Protein AF-A0A970JQE7-F1 (afdb_monomer_lite)

pLDDT: mean 86.88, std 9.6, range [55.91, 97.44]

Sequence (194 aa):
MSNISVRQAVEQLKKAEIISNEEVFRRWLREGKVNGAFIESKRQGWQIPEETIISIIATHEENSINKEYDRGYKDGYAAAKQDFKLKMKKFIFQGAYDERFSLHRVEFQEMAKISRHRKRDFFRFADERIFKRGVKNPRSNIQVEYLEGWFAFGSGYLILFGPDYDYDRDLTIQHQAIALLNEYLRQEFIATNK

Radius of gyration: 31.34 Å; chains: 1; bounding box: 62×39×84 Å

Foldseek 3Di:
DDWDALVVLVVLCVVLVNDDDSVVVVVCVVVVVQPPWDQPDPVRGIIHDPVSSVVVSVVVVVVVVVVVVVVCVVVVVVVVVVVVVVVVLVVVLVVDAPDKDKQFLVVLLVPAPDDPVCSVVLSVLLQPQAQQVPHDGGHRIAMWGHDDQWIATRSNPDIDRLVVFDFDPVDDPNVSNSRSSNRVSVVVVVVVVD

Structure (mmCIF, N/CA/C/O backbone):
data_AF-A0A970JQE7-F1
#
_entry.id   AF-A0A970JQE7-F1
#
loop_
_atom_site.group_PDB
_atom_site.id
_atom_site.type_symbol
_atom_site.label_atom_id
_atom_site.label_alt_id
_atom_site.label_comp_id
_atom_site.label_asym_id
_atom_site.label_entity_id
_atom_site.label_seq_id
_atom_site.pdbx_PDB_ins_code
_atom_site.Cartn_x
_atom_site.Cartn_y
_atom_site.Cartn_z
_atom_site.occupancy
_atom_site.B_iso_or_equiv
_atom_site.auth_seq_id
_atom_site.auth_comp_id
_atom_site.auth_asym_id
_atom_site.auth_atom_id
_atom_site.pdbx_PDB_model_num
ATOM 1 N N . MET A 1 1 ? 39.271 -1.733 -46.977 1.00 57.12 1 MET A N 1
ATOM 2 C CA . MET A 1 1 ? 37.891 -1.468 -46.532 1.00 57.12 1 MET A CA 1
ATOM 3 C C . MET A 1 1 ? 36.980 -1.652 -47.732 1.00 57.12 1 MET A C 1
ATOM 5 O O . MET A 1 1 ? 37.203 -0.988 -48.740 1.00 57.12 1 MET A O 1
ATOM 9 N N . SER A 1 2 ? 36.061 -2.616 -47.678 1.00 80.50 2 SER A N 1
ATOM 10 C CA . SER A 1 2 ? 35.055 -2.842 -48.721 1.00 80.50 2 SER A CA 1
ATOM 11 C C . SER A 1 2 ? 33.925 -1.823 -48.571 1.00 80.50 2 SER A C 1
ATOM 13 O O . SER A 1 2 ? 33.390 -1.620 -47.480 1.00 80.50 2 SER A O 1
ATOM 15 N N . ASN A 1 3 ? 33.569 -1.174 -49.678 1.00 86.81 3 ASN A N 1
ATOM 16 C CA . ASN A 1 3 ? 32.374 -0.343 -49.762 1.00 86.81 3 ASN A CA 1
ATOM 17 C C . ASN A 1 3 ? 31.267 -1.145 -50.443 1.00 86.81 3 ASN A C 1
ATOM 19 O O . ASN A 1 3 ? 31.515 -1.861 -51.414 1.00 86.81 3 ASN A O 1
ATOM 23 N N . ILE A 1 4 ? 30.049 -1.004 -49.937 1.00 88.94 4 ILE A N 1
ATOM 24 C CA . ILE A 1 4 ? 28.851 -1.643 -50.470 1.00 88.94 4 ILE A CA 1
ATOM 25 C C . ILE A 1 4 ? 27.863 -0.595 -50.976 1.00 88.94 4 ILE A C 1
ATOM 27 O O . ILE A 1 4 ? 27.829 0.555 -50.530 1.00 88.94 4 ILE A O 1
ATOM 31 N N . SER A 1 5 ? 27.035 -1.013 -51.931 1.00 89.62 5 SER A N 1
ATOM 32 C CA . SER A 1 5 ? 25.964 -0.180 -52.476 1.00 89.62 5 SER A CA 1
ATOM 33 C C . SER A 1 5 ? 24.779 -0.066 -51.511 1.00 89.62 5 SER A C 1
ATOM 35 O O . SER A 1 5 ? 24.547 -0.939 -50.672 1.00 89.62 5 SER A O 1
ATOM 37 N N . VAL A 1 6 ? 23.949 0.967 -51.698 1.00 86.25 6 VAL A N 1
ATOM 38 C CA . VAL A 1 6 ? 22.689 1.160 -50.947 1.00 86.25 6 VAL A CA 1
ATOM 39 C C . VAL A 1 6 ? 21.815 -0.091 -50.962 1.00 86.25 6 VAL A C 1
ATOM 41 O O . VAL A 1 6 ? 21.261 -0.463 -49.935 1.00 86.25 6 VAL A O 1
ATOM 44 N N . ARG A 1 7 ? 21.711 -0.764 -52.112 1.00 86.88 7 ARG A N 1
ATOM 45 C CA . ARG A 1 7 ? 20.889 -1.969 -52.253 1.00 86.88 7 ARG A CA 1
ATOM 46 C C . ARG A 1 7 ? 21.396 -3.105 -51.363 1.00 86.88 7 ARG A C 1
ATOM 48 O O . ARG A 1 7 ? 20.598 -3.723 -50.667 1.00 86.88 7 ARG A O 1
ATOM 55 N N . GLN A 1 8 ? 22.707 -3.340 -51.352 1.00 88.12 8 GLN A N 1
ATO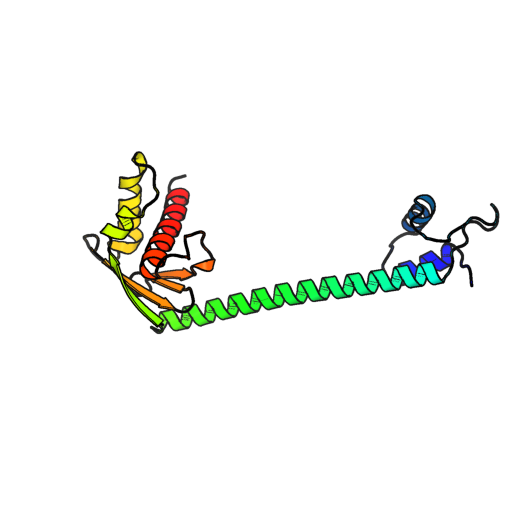M 56 C CA . GLN A 1 8 ? 23.328 -4.370 -50.513 1.00 88.12 8 GLN A CA 1
ATOM 57 C C . GLN A 1 8 ? 23.171 -4.047 -49.021 1.00 88.12 8 GLN A C 1
ATOM 59 O O . GLN A 1 8 ? 22.802 -4.923 -48.244 1.00 88.12 8 GLN A O 1
ATOM 64 N N . ALA A 1 9 ? 23.361 -2.784 -48.630 1.00 87.88 9 ALA A N 1
ATOM 65 C CA . ALA A 1 9 ? 23.139 -2.340 -47.255 1.00 87.88 9 ALA A CA 1
ATOM 66 C C . ALA A 1 9 ? 21.673 -2.526 -46.815 1.00 87.88 9 ALA A C 1
ATOM 68 O O . ALA A 1 9 ? 21.406 -3.026 -45.726 1.00 87.88 9 ALA A O 1
ATOM 69 N N . VAL A 1 10 ? 20.709 -2.193 -47.679 1.00 89.81 10 VAL A N 1
ATOM 70 C CA . VAL A 1 10 ? 19.274 -2.385 -47.406 1.00 89.81 10 VAL A CA 1
ATOM 71 C C . VAL A 1 10 ? 18.921 -3.860 -47.266 1.00 89.81 10 VAL A C 1
ATOM 73 O O . VAL A 1 10 ? 18.134 -4.208 -46.391 1.00 89.81 10 VAL A O 1
ATOM 76 N N . GLU A 1 11 ? 19.486 -4.734 -48.100 1.00 90.12 11 GLU A N 1
ATOM 77 C CA . GLU A 1 11 ? 19.277 -6.179 -47.981 1.00 90.12 11 GLU A CA 1
ATOM 78 C C . GLU A 1 11 ? 19.793 -6.717 -46.638 1.00 90.12 11 GLU A C 1
ATOM 80 O O . GLU A 1 11 ? 19.090 -7.497 -45.996 1.00 90.12 11 GLU A O 1
ATOM 85 N N . GLN A 1 12 ? 20.967 -6.271 -46.177 1.00 89.00 12 GLN A N 1
ATOM 86 C CA . GLN A 1 12 ? 21.506 -6.658 -44.867 1.00 89.00 12 GLN A CA 1
ATOM 87 C C . GLN A 1 12 ? 20.635 -6.138 -43.710 1.00 89.00 12 GLN A C 1
ATOM 89 O O . GLN A 1 12 ? 20.254 -6.908 -42.832 1.00 89.00 12 GLN A O 1
ATOM 94 N N . LEU A 1 13 ? 20.234 -4.863 -43.740 1.00 88.56 13 LEU A N 1
ATOM 95 C CA . LEU A 1 13 ? 19.418 -4.263 -42.678 1.00 88.56 13 LEU A CA 1
ATOM 96 C C . LEU A 1 13 ? 17.978 -4.805 -42.634 1.00 88.56 13 LEU A C 1
ATOM 98 O O . LEU A 1 13 ? 17.389 -4.876 -41.558 1.00 88.56 13 LEU A O 1
ATOM 102 N N . LYS A 1 14 ? 17.404 -5.199 -43.780 1.00 88.38 14 LYS A N 1
ATOM 103 C CA . LYS A 1 14 ? 16.098 -5.880 -43.835 1.00 88.38 14 LYS A CA 1
ATOM 104 C C . LYS A 1 14 ? 16.162 -7.284 -43.247 1.00 88.38 14 LYS A C 1
ATOM 106 O O . LYS A 1 14 ? 15.238 -7.679 -42.549 1.00 88.38 14 LYS A O 1
ATOM 111 N N . LYS A 1 15 ? 17.239 -8.031 -43.524 1.00 88.25 15 LYS A N 1
ATOM 112 C CA . LYS A 1 15 ? 17.454 -9.367 -42.941 1.00 88.25 15 LYS A CA 1
ATOM 113 C C . LYS 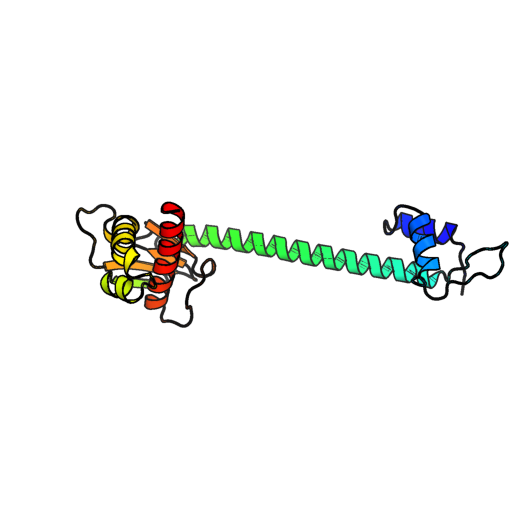A 1 15 ? 17.581 -9.314 -41.419 1.00 88.25 15 LYS A C 1
ATOM 115 O O . LYS A 1 15 ? 17.111 -10.227 -40.760 1.00 88.25 15 LYS A O 1
ATOM 120 N N . ALA A 1 16 ? 18.171 -8.245 -40.889 1.00 82.94 16 ALA A N 1
ATOM 121 C CA . ALA A 1 16 ? 18.261 -7.985 -39.454 1.00 82.94 16 ALA A CA 1
ATOM 122 C C . ALA A 1 16 ? 16.991 -7.331 -38.858 1.00 82.94 16 ALA A C 1
ATOM 124 O O . ALA A 1 16 ? 17.011 -6.892 -37.713 1.00 82.94 16 ALA A O 1
ATOM 125 N N . GLU A 1 17 ? 15.909 -7.203 -39.639 1.00 85.38 17 GLU A N 1
ATOM 126 C CA . GLU A 1 17 ? 14.629 -6.585 -39.244 1.00 85.38 17 GLU A CA 1
ATOM 127 C C . GLU A 1 17 ? 14.728 -5.133 -38.722 1.00 85.38 17 GLU A C 1
ATOM 129 O O . GLU A 1 17 ? 13.800 -4.608 -38.111 1.00 85.38 17 GLU A O 1
ATOM 134 N N . ILE A 1 18 ? 15.826 -4.433 -39.020 1.00 84.62 18 ILE A N 1
ATOM 135 C CA . ILE A 1 18 ? 16.089 -3.057 -38.557 1.00 84.62 18 ILE A CA 1
ATOM 136 C C . ILE A 1 18 ? 15.274 -2.041 -39.358 1.00 84.62 18 ILE A C 1
ATOM 138 O O . ILE A 1 18 ? 14.847 -1.003 -38.849 1.00 84.62 18 ILE A O 1
ATOM 142 N N . ILE A 1 19 ? 15.066 -2.328 -40.643 1.00 86.38 19 ILE A N 1
ATOM 143 C CA . ILE A 1 19 ? 14.276 -1.497 -41.549 1.00 86.38 19 ILE A CA 1
ATOM 144 C C . ILE A 1 19 ? 13.274 -2.350 -42.318 1.00 86.38 19 ILE A C 1
ATOM 146 O O . ILE A 1 19 ? 13.551 -3.478 -42.713 1.00 86.38 19 ILE A O 1
ATOM 150 N N . SER A 1 20 ? 12.123 -1.761 -42.625 1.00 78.88 20 SER A N 1
ATOM 151 C CA . SER A 1 20 ? 11.094 -2.380 -43.464 1.00 78.88 20 SER A CA 1
ATOM 152 C C . SER A 1 20 ? 11.174 -1.934 -44.929 1.00 78.88 20 SER A C 1
ATOM 154 O O . SER A 1 20 ? 10.787 -2.674 -45.835 1.00 78.88 20 SER A O 1
ATOM 156 N N . ASN A 1 21 ? 11.715 -0.739 -45.201 1.00 84.88 21 ASN A N 1
ATOM 157 C CA . ASN A 1 21 ? 11.749 -0.143 -46.537 1.00 84.88 21 ASN A CA 1
ATOM 158 C C . ASN A 1 21 ? 13.067 0.609 -46.816 1.00 84.88 21 ASN A C 1
ATOM 160 O O . ASN A 1 21 ? 13.644 1.232 -45.929 1.00 84.88 21 ASN A O 1
ATOM 164 N N . GLU A 1 22 ? 13.504 0.586 -48.077 1.00 87.50 22 GLU A N 1
ATOM 165 C CA . GLU A 1 22 ? 14.691 1.272 -48.602 1.00 87.50 22 GLU A CA 1
ATOM 166 C C . GLU A 1 22 ? 14.657 2.793 -48.372 1.00 87.50 22 GLU A C 1
ATOM 168 O O . GLU A 1 22 ? 15.684 3.394 -48.058 1.00 87.50 22 GLU A O 1
ATOM 173 N N . GLU A 1 23 ? 13.482 3.422 -48.464 1.00 86.88 23 GLU A N 1
ATOM 174 C CA . GLU A 1 23 ? 13.337 4.874 -48.270 1.00 86.88 23 GLU A CA 1
ATOM 175 C C . GLU A 1 23 ? 13.736 5.338 -46.858 1.00 86.88 23 GLU A C 1
ATOM 177 O O . GLU A 1 23 ? 14.235 6.453 -46.687 1.00 86.88 23 GLU A O 1
ATOM 182 N N . VAL A 1 24 ? 13.603 4.467 -45.849 1.00 86.12 24 VAL A N 1
ATOM 183 C CA . VAL A 1 24 ? 14.065 4.746 -44.479 1.00 86.12 24 VAL A CA 1
ATOM 184 C C . VAL A 1 24 ? 15.584 4.892 -44.459 1.00 86.12 24 VAL A C 1
ATOM 186 O O . VAL A 1 24 ? 16.114 5.863 -43.920 1.00 86.12 24 VAL A O 1
ATOM 189 N N . PHE A 1 25 ? 16.284 3.973 -45.121 1.00 89.06 25 PHE A N 1
ATOM 190 C CA . PHE A 1 25 ? 17.739 3.979 -45.170 1.00 89.06 25 PHE A CA 1
ATOM 191 C C . PHE A 1 25 ? 18.286 5.132 -46.023 1.00 89.06 25 PHE A C 1
ATOM 193 O O . PHE A 1 25 ? 19.218 5.826 -45.617 1.00 89.06 25 PHE A O 1
ATOM 200 N N . ARG A 1 26 ? 17.640 5.447 -47.154 1.00 87.38 26 ARG A N 1
ATOM 201 C CA . ARG A 1 26 ? 17.965 6.645 -47.954 1.00 87.38 26 ARG A CA 1
ATOM 202 C C . ARG A 1 26 ? 17.794 7.941 -47.163 1.00 87.38 26 ARG A C 1
ATOM 204 O O . ARG A 1 26 ? 18.544 8.896 -47.364 1.00 87.38 26 ARG A O 1
ATOM 211 N N . ARG A 1 27 ? 16.817 7.999 -46.253 1.00 88.06 27 ARG A N 1
ATOM 212 C CA . ARG A 1 27 ? 16.649 9.129 -45.333 1.00 88.06 27 ARG A CA 1
ATOM 213 C C . ARG A 1 27 ? 17.817 9.234 -44.354 1.00 88.06 27 ARG A C 1
ATOM 215 O O . ARG A 1 27 ? 18.330 10.331 -44.184 1.00 88.06 27 ARG A O 1
ATOM 222 N N . TRP A 1 28 ? 18.283 8.124 -43.784 1.00 89.69 28 TRP A N 1
ATOM 223 C CA . TRP A 1 28 ? 19.434 8.117 -42.870 1.00 89.69 28 TRP A CA 1
ATOM 224 C C . TRP A 1 28 ? 20.729 8.580 -43.536 1.00 89.69 28 TRP A C 1
ATOM 226 O O . TRP A 1 28 ? 21.484 9.333 -42.923 1.00 89.69 28 TRP A O 1
ATOM 236 N N . LEU A 1 29 ? 20.949 8.193 -44.796 1.00 88.00 29 LEU A N 1
ATOM 237 C CA . LEU A 1 29 ? 22.077 8.682 -45.593 1.00 88.00 29 LEU A CA 1
ATOM 238 C C . LEU A 1 29 ? 22.012 10.207 -45.780 1.00 88.00 29 LEU A C 1
ATOM 240 O O . LEU A 1 29 ? 23.008 10.894 -45.580 1.00 88.00 29 LEU A O 1
ATOM 244 N N . ARG A 1 30 ? 20.828 10.757 -46.091 1.00 86.88 30 ARG A N 1
ATOM 245 C CA . ARG A 1 30 ? 20.624 12.216 -46.216 1.00 86.88 30 ARG A CA 1
ATOM 246 C C . ARG A 1 30 ? 20.760 12.965 -44.889 1.00 86.88 30 ARG A C 1
ATOM 248 O O . ARG A 1 30 ? 21.226 14.095 -44.883 1.00 86.88 30 ARG A O 1
ATOM 255 N N . GLU A 1 31 ? 20.342 12.348 -43.788 1.00 87.00 31 GLU A N 1
ATOM 256 C CA . GLU A 1 31 ? 20.431 12.908 -42.432 1.00 87.00 31 GLU A CA 1
ATOM 257 C C . GLU A 1 31 ? 21.838 12.778 -41.819 1.00 87.00 31 GLU A C 1
ATOM 259 O O . GLU A 1 31 ? 22.047 13.230 -40.697 1.00 87.00 31 GLU A O 1
ATOM 264 N N . GLY A 1 32 ? 22.795 12.150 -42.515 1.00 82.50 32 GLY A N 1
ATOM 265 C CA . GLY A 1 32 ? 24.163 11.968 -42.021 1.00 82.50 32 GLY A CA 1
ATOM 266 C C . GLY A 1 32 ? 24.288 10.973 -40.862 1.00 82.50 32 GLY A C 1
ATOM 267 O O . GLY A 1 32 ? 25.266 11.012 -40.128 1.00 82.50 32 GLY A O 1
ATOM 268 N N . LYS A 1 33 ? 23.309 10.076 -40.680 1.00 83.00 33 LYS A N 1
ATOM 269 C CA . LYS A 1 33 ? 23.303 9.071 -39.598 1.00 83.00 33 LYS A CA 1
ATOM 270 C C . LYS A 1 33 ? 24.176 7.846 -39.883 1.00 83.00 33 LYS A C 1
ATOM 272 O O . LYS A 1 33 ? 24.389 7.031 -38.993 1.00 83.00 33 LYS A O 1
ATOM 277 N N . VAL A 1 34 ? 24.637 7.691 -41.124 1.00 86.44 34 VAL A N 1
ATOM 278 C CA . VAL A 1 34 ? 25.480 6.573 -41.566 1.00 86.44 34 VAL A CA 1
ATOM 279 C C . VAL A 1 34 ? 26.902 7.092 -41.743 1.00 86.44 34 VAL A C 1
ATOM 281 O O . VAL A 1 34 ? 27.220 7.745 -42.737 1.00 86.44 34 VAL A O 1
ATOM 284 N N . ASN A 1 35 ? 27.751 6.821 -40.757 1.00 82.56 35 ASN A N 1
ATOM 285 C CA . ASN A 1 35 ? 29.120 7.326 -40.735 1.00 82.56 35 ASN A CA 1
ATOM 286 C C . ASN A 1 35 ? 29.952 6.756 -41.892 1.00 82.56 35 ASN A C 1
ATOM 288 O O . ASN A 1 35 ? 29.910 5.558 -42.182 1.00 82.56 35 ASN A O 1
ATOM 292 N N . GLY A 1 36 ? 30.720 7.629 -42.546 1.00 81.31 36 GLY A N 1
ATOM 293 C CA . GLY A 1 36 ? 31.610 7.258 -43.647 1.00 81.31 36 GLY A CA 1
ATOM 294 C C . GLY A 1 36 ? 30.915 6.996 -44.985 1.00 81.31 36 GLY A C 1
ATOM 295 O O . GLY A 1 36 ? 31.599 6.661 -45.945 1.00 81.31 36 GLY A O 1
ATOM 296 N N . ALA A 1 37 ? 29.590 7.164 -45.085 1.00 86.81 37 ALA A N 1
ATOM 297 C CA . ALA A 1 37 ? 28.896 7.088 -46.366 1.00 86.81 37 ALA A CA 1
ATOM 298 C C . ALA A 1 37 ? 29.187 8.329 -47.227 1.00 86.81 37 ALA A C 1
ATOM 300 O O . ALA A 1 37 ? 29.089 9.463 -46.755 1.00 86.81 37 ALA A O 1
ATOM 301 N N . PHE A 1 38 ? 29.505 8.125 -48.504 1.00 85.31 38 PHE A N 1
ATOM 302 C CA . PHE A 1 38 ? 29.805 9.206 -49.447 1.00 85.31 38 PHE A CA 1
ATOM 303 C C . PHE A 1 38 ? 29.248 8.908 -50.840 1.00 85.31 38 PHE A C 1
ATOM 305 O O . PHE A 1 38 ? 28.896 7.776 -51.153 1.00 85.31 38 PHE A O 1
ATOM 312 N N . ILE A 1 39 ? 29.158 9.927 -51.696 1.00 85.88 39 ILE A N 1
ATOM 313 C CA . ILE A 1 39 ? 28.782 9.758 -53.105 1.00 85.88 39 ILE A CA 1
ATOM 314 C C . ILE A 1 39 ? 30.049 9.890 -53.946 1.00 85.88 39 ILE A C 1
ATOM 316 O O . ILE A 1 39 ? 30.601 10.981 -54.056 1.00 85.88 39 ILE A O 1
ATOM 320 N N . GLU A 1 40 ? 30.497 8.788 -54.546 1.00 75.69 40 GLU A N 1
ATOM 321 C CA . GLU A 1 40 ? 31.680 8.781 -55.421 1.00 75.69 40 GLU A CA 1
ATOM 322 C C . GLU A 1 40 ? 31.382 9.460 -56.767 1.00 75.69 40 GLU A C 1
ATOM 324 O O . GLU A 1 40 ? 32.152 10.278 -57.266 1.00 75.69 40 GLU A O 1
ATOM 329 N N . SER A 1 41 ? 30.216 9.169 -57.348 1.00 78.44 41 SER A N 1
ATOM 330 C CA . SER A 1 41 ? 29.738 9.803 -58.574 1.00 78.44 41 SER A CA 1
ATOM 331 C C . SER A 1 41 ? 28.215 9.718 -58.682 1.00 78.44 41 SER A C 1
ATOM 333 O O . SER A 1 41 ? 27.586 8.815 -58.129 1.00 78.44 41 SER A O 1
ATOM 335 N N . LYS A 1 42 ? 27.594 10.613 -59.466 1.00 72.25 42 LYS A N 1
ATOM 336 C CA . LYS A 1 42 ? 26.141 10.557 -59.741 1.00 72.25 42 LYS A CA 1
ATOM 337 C C . LYS A 1 42 ? 25.698 9.224 -60.364 1.00 72.25 42 LYS A C 1
ATOM 339 O O . LYS A 1 42 ? 24.537 8.857 -60.229 1.00 72.25 42 LYS A O 1
ATOM 344 N N . ARG A 1 43 ? 26.610 8.516 -61.046 1.00 74.88 43 ARG A N 1
ATOM 345 C CA . ARG A 1 43 ? 26.351 7.221 -61.692 1.00 74.88 43 ARG A CA 1
ATOM 346 C C . ARG A 1 43 ? 26.428 6.049 -60.713 1.00 74.88 43 ARG A C 1
ATOM 348 O O . ARG A 1 43 ? 25.653 5.111 -60.853 1.00 74.88 43 ARG A O 1
ATOM 355 N N . GLN A 1 44 ? 27.354 6.087 -59.756 1.00 71.75 44 GLN A N 1
ATOM 356 C CA . GLN A 1 44 ? 27.539 5.014 -58.771 1.00 71.75 44 GLN A CA 1
ATOM 357 C C . GLN A 1 44 ? 26.677 5.195 -57.515 1.00 71.75 44 GLN A C 1
ATOM 359 O O . GLN A 1 44 ? 26.416 4.221 -56.815 1.00 71.75 44 GLN A O 1
ATOM 364 N N . GLY A 1 45 ? 26.201 6.413 -57.243 1.00 83.75 45 GLY A N 1
ATOM 365 C CA . GLY A 1 45 ? 25.372 6.705 -56.076 1.00 83.75 45 GLY A CA 1
ATOM 366 C C . GLY A 1 45 ? 26.159 6.656 -54.763 1.00 83.75 45 GLY A C 1
ATOM 367 O O . GLY A 1 45 ? 27.366 6.896 -54.740 1.00 83.75 45 GLY A O 1
ATOM 368 N N . TRP A 1 46 ? 25.457 6.387 -53.661 1.00 85.12 46 TRP A N 1
ATOM 369 C CA . TRP A 1 46 ? 26.061 6.287 -52.332 1.00 85.12 46 TRP A CA 1
ATOM 370 C C . TRP A 1 46 ? 26.888 5.007 -52.182 1.00 85.12 46 TRP A C 1
ATOM 372 O O . TRP A 1 46 ? 26.405 3.909 -52.465 1.00 85.12 46 TRP A O 1
ATOM 382 N N . GLN A 1 47 ? 28.102 5.179 -51.674 1.00 88.50 47 GLN A N 1
ATOM 383 C CA . GLN A 1 47 ? 29.025 4.147 -51.227 1.00 88.50 47 GLN A CA 1
ATOM 384 C C . GLN A 1 47 ? 29.060 4.157 -49.703 1.00 88.50 47 GLN A C 1
ATOM 386 O O . GLN A 1 47 ? 29.181 5.218 -49.086 1.00 88.50 47 GLN A O 1
ATOM 391 N N . ILE A 1 48 ? 28.903 2.982 -49.099 1.00 90.38 48 ILE A N 1
ATOM 392 C CA . ILE A 1 48 ? 28.787 2.827 -47.649 1.00 90.38 48 ILE A CA 1
ATOM 393 C C . ILE A 1 48 ? 29.854 1.837 -47.187 1.00 90.38 48 ILE A C 1
ATOM 395 O O . ILE A 1 48 ? 29.900 0.732 -47.729 1.00 90.38 48 ILE A O 1
ATOM 399 N N . PRO A 1 49 ? 30.686 2.181 -46.194 1.00 90.19 49 PRO A N 1
ATOM 400 C CA . PRO A 1 49 ? 31.596 1.220 -45.590 1.00 90.19 49 PRO A CA 1
ATOM 401 C C . PRO A 1 49 ? 30.812 0.053 -44.986 1.00 90.19 49 PRO A C 1
ATOM 403 O O . PRO A 1 49 ? 29.872 0.256 -44.215 1.00 90.19 49 PRO A O 1
ATOM 406 N N . GLU A 1 50 ? 31.193 -1.173 -45.331 1.00 87.25 50 GLU A N 1
ATOM 407 C CA . GLU A 1 50 ? 30.498 -2.382 -44.872 1.00 87.25 50 GLU A CA 1
ATOM 408 C C . GLU A 1 50 ? 30.502 -2.510 -43.339 1.00 87.25 50 GLU A C 1
ATOM 410 O O . GLU A 1 50 ? 29.490 -2.853 -42.729 1.00 87.25 50 GLU A O 1
ATOM 415 N N . GLU A 1 51 ? 31.605 -2.111 -42.704 1.00 85.88 51 GLU A N 1
ATOM 416 C CA . GLU A 1 51 ? 31.771 -2.063 -41.245 1.00 85.88 51 GLU A CA 1
ATOM 417 C C . GLU A 1 51 ? 30.707 -1.187 -40.556 1.00 85.88 51 GLU A C 1
ATOM 419 O O . GLU A 1 51 ? 30.219 -1.517 -39.471 1.00 85.88 51 GLU A O 1
ATOM 424 N N . THR A 1 52 ? 30.274 -0.098 -41.202 1.00 86.12 52 THR A N 1
ATOM 425 C CA . THR A 1 52 ? 29.208 0.765 -40.677 1.00 86.12 52 THR A CA 1
ATOM 426 C C . THR A 1 52 ? 27.872 0.023 -40.613 1.00 86.12 52 THR A C 1
ATOM 428 O O . THR A 1 52 ? 27.120 0.189 -39.660 1.00 86.12 52 THR A O 1
ATOM 431 N N . ILE A 1 53 ? 27.557 -0.829 -41.591 1.00 88.69 53 ILE A N 1
ATOM 432 C CA . ILE A 1 53 ? 26.316 -1.616 -41.557 1.00 88.69 53 ILE A CA 1
ATOM 433 C C . ILE A 1 53 ? 26.394 -2.719 -40.504 1.00 88.69 53 ILE A C 1
ATOM 435 O O . ILE A 1 53 ? 25.451 -2.884 -39.732 1.00 88.69 53 ILE A O 1
ATOM 439 N N . ILE A 1 54 ? 27.534 -3.406 -40.412 1.00 86.12 54 ILE A N 1
ATOM 440 C CA . ILE A 1 54 ? 27.772 -4.446 -39.401 1.00 86.12 54 ILE A CA 1
ATOM 441 C C . ILE A 1 54 ? 27.619 -3.871 -37.986 1.00 86.12 54 ILE A C 1
ATOM 443 O O . ILE A 1 54 ? 26.923 -4.451 -37.157 1.00 86.12 54 ILE A O 1
ATOM 447 N N . SER A 1 55 ? 28.210 -2.706 -37.716 1.00 84.69 55 SER A N 1
ATOM 448 C CA . SER A 1 55 ? 28.097 -2.037 -36.410 1.00 84.69 55 SER A CA 1
ATOM 449 C C . SER A 1 55 ? 26.670 -1.591 -36.078 1.00 84.69 55 SER A C 1
ATOM 451 O O . SER A 1 55 ? 26.243 -1.745 -34.934 1.00 84.69 55 SER A O 1
ATOM 453 N N . ILE A 1 56 ? 25.903 -1.092 -37.056 1.00 85.75 56 ILE A N 1
ATOM 454 C CA . ILE A 1 56 ? 24.477 -0.774 -36.870 1.00 85.75 56 ILE A CA 1
ATOM 455 C C . ILE A 1 56 ? 23.693 -2.034 -36.484 1.00 85.75 56 ILE A C 1
ATOM 457 O O . ILE A 1 56 ? 22.864 -1.974 -35.575 1.00 85.75 56 ILE A O 1
ATOM 461 N N . ILE A 1 57 ? 23.970 -3.163 -37.145 1.00 86.56 57 ILE A N 1
ATOM 462 C CA . ILE A 1 57 ? 23.318 -4.446 -36.858 1.00 86.56 57 ILE A CA 1
ATOM 463 C C . ILE A 1 57 ? 23.662 -4.930 -35.451 1.00 86.56 57 ILE A C 1
ATOM 465 O O . ILE A 1 57 ? 22.753 -5.140 -34.651 1.00 86.56 57 ILE A O 1
ATOM 469 N N . ALA A 1 58 ? 24.950 -4.996 -35.111 1.00 82.81 58 ALA A N 1
ATOM 470 C CA . ALA A 1 58 ? 25.405 -5.416 -33.787 1.00 82.81 58 ALA A CA 1
ATOM 471 C C . ALA A 1 58 ? 24.807 -4.543 -32.667 1.00 82.81 58 ALA A C 1
ATOM 473 O O . ALA A 1 58 ? 24.295 -5.051 -31.672 1.00 82.81 58 ALA A O 1
ATOM 474 N N . THR A 1 59 ? 24.770 -3.221 -32.866 1.00 81.69 59 THR A N 1
ATOM 475 C CA . THR A 1 59 ? 24.179 -2.285 -31.895 1.00 81.69 59 THR A CA 1
ATOM 476 C C . THR A 1 59 ? 22.672 -2.505 -31.736 1.00 81.69 59 THR A C 1
ATOM 478 O O . THR A 1 59 ? 22.123 -2.349 -30.643 1.00 81.69 59 THR A O 1
ATOM 481 N N . HIS A 1 60 ? 21.961 -2.829 -32.818 1.00 80.75 60 HIS A N 1
ATOM 482 C CA . HIS A 1 60 ? 20.531 -3.122 -32.755 1.00 80.75 60 HIS A CA 1
ATOM 483 C C . HIS A 1 60 ? 20.255 -4.429 -32.000 1.00 80.75 60 HIS A C 1
ATOM 485 O O . HIS A 1 60 ? 19.367 -4.460 -31.147 1.00 80.75 60 HIS A O 1
ATOM 491 N N . GLU A 1 61 ? 21.043 -5.472 -32.267 1.00 76.25 61 GLU A N 1
ATOM 492 C CA . GLU A 1 61 ? 20.959 -6.764 -31.583 1.00 76.25 61 GLU A CA 1
ATOM 493 C C . GLU A 1 61 ? 21.208 -6.612 -30.076 1.00 76.25 61 GLU A C 1
ATOM 495 O O . GLU A 1 61 ? 20.340 -6.983 -29.285 1.00 76.25 61 GLU A O 1
ATOM 500 N N . GLU A 1 62 ? 22.294 -5.953 -29.660 1.00 68.88 62 GLU A N 1
ATOM 501 C CA . GLU A 1 62 ? 22.584 -5.682 -28.241 1.00 68.88 62 GLU A CA 1
ATOM 502 C C . GLU A 1 62 ? 21.449 -4.912 -27.547 1.00 68.88 62 GLU A C 1
ATOM 504 O O . GLU A 1 62 ? 21.018 -5.258 -26.445 1.00 68.88 62 GLU A O 1
ATOM 509 N N . ASN A 1 63 ? 20.906 -3.885 -28.206 1.00 69.00 63 ASN A N 1
ATOM 510 C CA . ASN A 1 63 ? 19.793 -3.108 -27.660 1.00 69.00 63 ASN A CA 1
ATOM 511 C C . ASN A 1 63 ? 18.492 -3.915 -27.561 1.00 69.00 63 ASN A C 1
ATOM 513 O O . ASN A 1 63 ? 17.680 -3.651 -26.672 1.00 69.00 63 ASN A O 1
ATOM 517 N N . SER A 1 64 ? 18.259 -4.860 -28.471 1.00 65.31 64 SER A N 1
ATOM 518 C CA . SER A 1 64 ? 17.083 -5.733 -28.433 1.00 65.31 64 SER A CA 1
ATOM 519 C C . SER A 1 64 ? 17.177 -6.754 -27.295 1.00 65.31 64 SER A C 1
ATOM 521 O O . SER A 1 64 ? 16.236 -6.868 -26.509 1.00 65.31 64 SER A O 1
ATOM 523 N N . ILE A 1 65 ? 18.350 -7.372 -27.121 1.00 64.38 65 ILE A N 1
ATOM 524 C CA . ILE A 1 65 ? 18.650 -8.328 -26.048 1.00 64.38 65 ILE A CA 1
ATOM 525 C C . ILE A 1 65 ? 18.504 -7.656 -24.679 1.00 64.38 65 ILE A C 1
ATOM 527 O O . ILE A 1 65 ? 17.829 -8.185 -23.797 1.00 64.38 65 ILE A O 1
ATOM 531 N N . ASN A 1 66 ? 19.058 -6.450 -24.513 1.00 60.75 66 ASN A N 1
ATOM 532 C CA . ASN A 1 66 ? 18.944 -5.703 -23.258 1.00 60.75 66 ASN A CA 1
ATOM 533 C C . ASN A 1 66 ? 17.486 -5.349 -22.924 1.00 60.75 66 ASN A C 1
ATOM 535 O O . ASN A 1 66 ? 17.064 -5.469 -21.776 1.00 60.75 66 ASN A O 1
ATOM 539 N N . LYS A 1 67 ? 16.677 -4.971 -23.924 1.00 62.84 67 LYS A N 1
ATOM 540 C CA . LYS A 1 67 ? 15.249 -4.672 -23.717 1.00 62.84 67 LYS A CA 1
ATOM 541 C C . LYS A 1 67 ? 14.431 -5.907 -23.349 1.00 62.84 67 LYS A C 1
ATOM 543 O O . LYS A 1 67 ? 13.517 -5.799 -22.532 1.00 62.84 67 LYS A O 1
ATOM 548 N N . GLU A 1 68 ? 14.712 -7.052 -23.963 1.00 56.72 68 GLU A N 1
ATOM 549 C CA . GLU A 1 68 ? 14.021 -8.308 -23.661 1.00 56.72 68 GLU A CA 1
ATOM 550 C C . GLU A 1 68 ? 14.398 -8.830 -22.272 1.00 56.72 68 GLU A C 1
ATOM 552 O O . GLU A 1 68 ? 13.512 -9.196 -21.499 1.00 56.72 68 GLU A O 1
ATOM 557 N N . TYR A 1 69 ? 15.680 -8.754 -21.908 1.00 58.62 69 TYR A N 1
ATOM 558 C CA . TYR A 1 69 ? 16.160 -9.055 -20.562 1.00 58.62 69 TYR A CA 1
ATOM 559 C C . TYR A 1 69 ? 15.493 -8.165 -19.505 1.00 58.62 69 TYR A C 1
ATOM 561 O O . TYR A 1 69 ? 14.934 -8.671 -18.532 1.00 58.62 69 TYR A O 1
ATOM 569 N N . ASP A 1 70 ? 15.463 -6.846 -19.723 1.00 59.28 70 ASP A N 1
ATOM 570 C CA . ASP A 1 70 ? 14.811 -5.898 -18.815 1.00 59.28 70 ASP A CA 1
ATOM 571 C C . ASP A 1 70 ? 13.316 -6.184 -18.653 1.00 59.28 70 ASP A C 1
ATOM 573 O O . ASP A 1 70 ? 12.753 -6.012 -17.567 1.00 59.28 70 ASP A O 1
ATOM 577 N N . ARG A 1 71 ? 12.654 -6.610 -19.733 1.00 61.41 71 ARG A N 1
ATOM 578 C CA . ARG A 1 71 ? 11.238 -6.979 -19.711 1.00 61.41 71 ARG A CA 1
ATOM 579 C C . ARG A 1 71 ? 11.017 -8.279 -18.946 1.00 61.41 71 ARG A C 1
ATOM 581 O O . ARG A 1 71 ? 10.212 -8.291 -18.021 1.00 61.41 71 ARG A O 1
ATOM 588 N N . GLY A 1 72 ? 11.774 -9.327 -19.264 1.00 55.91 72 GLY A N 1
ATOM 589 C CA . GLY A 1 72 ? 11.700 -10.617 -18.580 1.00 55.91 72 GLY A CA 1
ATOM 590 C C . GLY A 1 72 ? 12.015 -10.509 -17.087 1.00 55.91 72 GLY A C 1
ATOM 591 O O . GLY A 1 72 ? 11.326 -11.110 -16.265 1.00 55.91 72 GLY A O 1
ATOM 592 N N . TYR A 1 73 ? 12.987 -9.673 -16.715 1.00 65.31 73 TYR A N 1
ATOM 593 C CA . TYR A 1 73 ? 13.299 -9.377 -15.319 1.00 65.31 73 TYR A CA 1
ATOM 594 C C . TYR A 1 73 ? 12.134 -8.681 -14.604 1.00 65.31 73 TYR A C 1
ATOM 596 O O . TYR A 1 73 ? 11.737 -9.100 -13.516 1.00 65.31 73 TYR A O 1
ATOM 604 N N . LYS A 1 74 ? 11.547 -7.640 -15.213 1.00 67.06 74 LYS A N 1
ATOM 605 C CA . LYS A 1 74 ? 10.396 -6.918 -14.641 1.00 67.06 74 LYS A CA 1
ATOM 606 C C . LYS A 1 74 ? 9.174 -7.819 -14.484 1.00 67.06 74 LYS A C 1
ATOM 608 O O . LYS A 1 74 ? 8.540 -7.791 -13.429 1.00 67.06 74 LYS A O 1
ATOM 613 N N . ASP A 1 75 ? 8.873 -8.623 -15.498 1.00 70.56 75 ASP A N 1
ATOM 614 C CA . ASP A 1 75 ? 7.721 -9.523 -15.501 1.00 70.56 75 ASP A CA 1
ATOM 615 C C . ASP A 1 75 ? 7.908 -10.653 -14.477 1.00 70.56 75 ASP A C 1
ATOM 617 O O . ASP A 1 75 ? 7.018 -10.907 -13.661 1.00 70.56 75 ASP A O 1
ATOM 621 N N . GLY A 1 76 ? 9.097 -11.265 -14.431 1.00 65.81 76 GLY A N 1
ATOM 622 C CA . GLY A 1 76 ? 9.446 -12.280 -13.436 1.00 65.81 76 GLY A CA 1
ATOM 623 C C . GLY A 1 76 ? 9.412 -11.744 -12.003 1.00 65.81 76 GLY A C 1
ATOM 624 O O . GLY A 1 76 ? 8.858 -12.385 -11.109 1.00 65.81 76 GLY A O 1
ATOM 625 N N . TYR A 1 77 ? 9.926 -10.532 -11.778 1.00 69.44 77 TYR A N 1
ATOM 626 C CA . TYR A 1 77 ? 9.867 -9.863 -10.478 1.00 69.44 77 TYR A CA 1
ATOM 627 C C . TYR A 1 77 ? 8.424 -9.556 -10.051 1.00 69.44 77 TYR A C 1
ATOM 629 O O . TYR A 1 77 ? 8.054 -9.777 -8.894 1.00 69.44 77 TYR A O 1
ATOM 637 N N . ALA A 1 78 ? 7.582 -9.084 -10.975 1.00 73.81 78 ALA A N 1
ATOM 638 C CA . ALA A 1 78 ? 6.175 -8.813 -10.700 1.00 73.81 78 ALA A CA 1
ATOM 639 C C . ALA A 1 78 ? 5.404 -10.094 -10.339 1.00 73.81 78 ALA A C 1
ATOM 641 O O . ALA A 1 78 ? 4.656 -10.094 -9.356 1.00 73.81 78 ALA A O 1
ATOM 642 N N . ALA A 1 79 ? 5.626 -11.185 -11.078 1.00 75.62 79 ALA A N 1
ATOM 643 C CA . ALA A 1 79 ? 5.027 -12.488 -10.796 1.00 75.62 79 ALA A CA 1
ATOM 644 C C . ALA A 1 79 ? 5.467 -13.030 -9.425 1.00 75.62 79 ALA A C 1
ATOM 646 O O . ALA A 1 79 ? 4.623 -13.369 -8.595 1.00 75.62 79 ALA A O 1
ATOM 647 N N . ALA A 1 80 ? 6.770 -13.004 -9.127 1.00 74.31 80 ALA A N 1
ATOM 648 C CA . ALA A 1 80 ? 7.301 -13.427 -7.831 1.00 74.31 80 ALA A CA 1
ATOM 649 C C . ALA A 1 80 ? 6.722 -12.605 -6.666 1.00 74.31 80 ALA A C 1
ATOM 651 O O . ALA A 1 80 ? 6.379 -13.153 -5.616 1.00 74.31 80 ALA A O 1
ATOM 652 N N . LYS A 1 81 ? 6.548 -11.290 -6.855 1.00 78.50 81 LYS A N 1
ATOM 653 C CA . LYS A 1 81 ? 5.916 -10.413 -5.862 1.00 78.50 81 LYS A CA 1
ATOM 654 C C . LYS A 1 81 ? 4.450 -10.787 -5.628 1.00 78.50 81 LYS A C 1
ATOM 656 O O . LYS A 1 81 ? 4.002 -10.768 -4.483 1.00 78.50 81 LYS A O 1
ATOM 661 N N . GLN A 1 82 ? 3.695 -11.129 -6.674 1.00 81.94 82 GLN A N 1
ATOM 662 C CA . GLN A 1 82 ? 2.307 -11.582 -6.527 1.00 81.94 82 GLN A CA 1
ATOM 663 C C . GLN A 1 82 ? 2.210 -12.924 -5.797 1.00 81.94 82 GLN A C 1
ATOM 665 O O . GLN A 1 82 ? 1.428 -13.038 -4.851 1.00 81.94 82 GLN A O 1
ATOM 670 N N . ASP A 1 83 ? 3.037 -13.899 -6.168 1.00 81.25 83 ASP A N 1
ATOM 671 C CA . ASP A 1 83 ? 3.082 -15.208 -5.509 1.00 81.25 83 ASP A CA 1
ATOM 672 C C . ASP A 1 83 ? 3.448 -15.083 -4.030 1.00 81.25 83 ASP A C 1
ATOM 6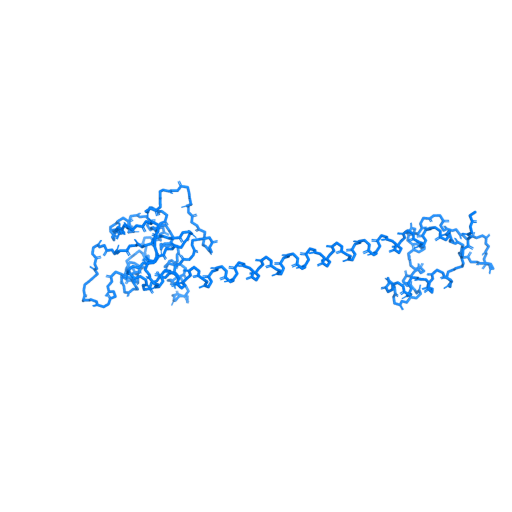74 O O . ASP A 1 83 ? 2.789 -15.671 -3.165 1.00 81.25 83 ASP A O 1
ATOM 678 N N . PHE A 1 84 ? 4.440 -14.244 -3.718 1.00 79.69 84 PHE A N 1
ATOM 679 C CA . PHE A 1 84 ? 4.789 -13.904 -2.344 1.00 79.69 84 PHE A CA 1
ATOM 680 C C . PHE A 1 84 ? 3.589 -13.317 -1.594 1.00 79.69 84 PHE A C 1
ATOM 682 O O . PHE A 1 84 ? 3.251 -13.797 -0.511 1.00 79.69 84 PHE A O 1
ATOM 689 N N . LYS A 1 85 ? 2.887 -12.337 -2.182 1.00 84.81 85 LYS A N 1
ATOM 690 C CA . LYS A 1 85 ? 1.703 -11.728 -1.558 1.00 84.81 85 LYS A CA 1
ATOM 691 C C . LYS A 1 85 ? 0.600 -12.754 -1.280 1.00 84.81 85 LYS A C 1
ATOM 693 O O . LYS A 1 85 ? 0.023 -12.752 -0.193 1.00 84.81 85 LYS A O 1
ATOM 698 N N . LEU A 1 86 ? 0.311 -13.644 -2.230 1.00 85.69 86 LEU A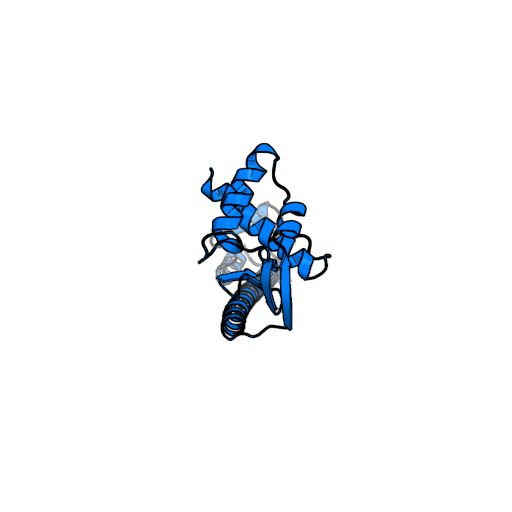 N 1
ATOM 699 C CA . LEU A 1 86 ? -0.699 -14.695 -2.066 1.00 85.69 86 LEU A CA 1
ATOM 700 C C . LEU A 1 86 ? -0.311 -15.693 -0.971 1.00 85.69 86 LEU A C 1
ATOM 702 O O . LEU A 1 86 ? -1.157 -16.079 -0.161 1.00 85.69 86 LEU A O 1
ATOM 706 N N . LYS A 1 87 ? 0.963 -16.093 -0.925 1.00 85.88 87 LYS A N 1
ATOM 707 C CA . LYS A 1 87 ? 1.488 -17.002 0.097 1.00 85.88 87 LYS A CA 1
ATOM 708 C C . LYS A 1 87 ? 1.441 -16.371 1.489 1.00 85.88 87 LYS A C 1
ATOM 710 O O . LYS A 1 87 ? 0.940 -17.004 2.413 1.00 85.88 87 LYS A O 1
ATOM 715 N N . MET A 1 88 ? 1.885 -15.122 1.629 1.00 84.69 88 MET A N 1
ATOM 716 C CA . MET A 1 88 ? 1.841 -14.399 2.905 1.00 84.69 88 MET A CA 1
ATOM 717 C C . MET A 1 88 ? 0.414 -14.231 3.408 1.00 84.69 88 MET A C 1
ATOM 719 O O . MET A 1 88 ? 0.120 -14.554 4.556 1.00 84.69 88 MET A O 1
ATOM 723 N N . LYS A 1 89 ? -0.510 -13.843 2.526 1.00 84.06 89 LYS A N 1
ATOM 724 C CA . LYS A 1 89 ? -1.923 -13.721 2.885 1.00 84.06 89 LYS A CA 1
ATOM 725 C C . LYS A 1 89 ? -2.500 -15.038 3.425 1.00 84.06 89 LYS A C 1
ATOM 727 O O . LYS A 1 89 ? -3.266 -15.007 4.383 1.00 84.06 89 LYS A O 1
ATOM 732 N N . LYS A 1 90 ? -2.114 -16.194 2.862 1.00 87.38 90 LYS A N 1
ATOM 733 C CA . LYS A 1 90 ? -2.504 -17.516 3.395 1.00 87.38 90 LYS A CA 1
ATOM 734 C C . LYS A 1 90 ? -1.961 -17.758 4.804 1.00 87.38 90 LYS A C 1
ATOM 736 O O . LYS A 1 90 ? -2.722 -18.219 5.647 1.00 87.38 90 LYS A O 1
ATOM 741 N N . PHE A 1 91 ? -0.696 -17.435 5.071 1.00 87.62 91 PHE A N 1
ATOM 742 C CA . PHE A 1 91 ? -0.117 -17.608 6.408 1.00 87.62 91 PHE A CA 1
ATOM 743 C C . PHE A 1 91 ? -0.793 -16.728 7.460 1.00 87.62 91 PHE A C 1
ATOM 745 O O . PHE A 1 91 ? -1.100 -17.212 8.545 1.00 87.62 91 PHE A O 1
ATOM 752 N N . ILE A 1 92 ? -1.117 -15.480 7.119 1.00 88.12 92 ILE A N 1
ATOM 753 C CA . ILE A 1 92 ? -1.866 -14.580 8.010 1.00 88.12 92 ILE A CA 1
ATOM 754 C C . ILE A 1 92 ? -3.232 -15.180 8.356 1.00 88.12 92 ILE A C 1
ATOM 756 O O . ILE A 1 92 ? -3.610 -15.226 9.522 1.00 88.12 92 ILE A O 1
ATOM 760 N N . PHE A 1 93 ? -3.960 -15.714 7.367 1.00 84.00 93 PHE A N 1
ATOM 761 C CA . PHE A 1 93 ? -5.231 -16.405 7.624 1.00 84.00 93 PHE A CA 1
ATOM 762 C C . PHE A 1 93 ? -5.080 -17.666 8.486 1.00 84.00 93 PHE A C 1
ATOM 764 O O . PHE A 1 93 ? -6.017 -18.036 9.187 1.00 84.00 93 PHE A O 1
ATOM 771 N N . GLN A 1 94 ? -3.917 -18.318 8.447 1.00 86.88 94 GLN A N 1
ATOM 772 C CA . GLN A 1 94 ? -3.577 -19.448 9.316 1.00 86.88 94 GLN A CA 1
ATOM 773 C C . GLN A 1 94 ? -3.097 -19.012 10.711 1.00 86.88 94 GLN A C 1
ATOM 775 O O . GLN A 1 94 ? -2.809 -19.867 11.545 1.00 86.88 94 GLN A O 1
ATOM 780 N N . GLY A 1 95 ? -3.038 -17.705 10.982 1.00 84.62 95 GLY A N 1
ATOM 781 C CA . GLY A 1 95 ? -2.663 -17.149 12.279 1.00 84.62 95 GLY A CA 1
ATOM 782 C C . GLY A 1 95 ? -1.166 -16.909 12.461 1.00 84.62 95 GLY A C 1
ATOM 783 O O . GLY A 1 95 ? -0.729 -16.770 13.598 1.00 84.62 95 GLY A O 1
ATOM 784 N N . ALA A 1 96 ? -0.376 -16.864 11.384 1.00 89.75 96 ALA A N 1
ATOM 785 C CA . ALA A 1 96 ? 1.029 -16.473 11.468 1.00 89.75 96 ALA A CA 1
ATOM 786 C C . ALA A 1 96 ? 1.163 -14.959 11.696 1.00 89.75 96 ALA A C 1
ATOM 788 O O . ALA A 1 96 ? 0.527 -14.165 10.999 1.00 89.75 96 ALA A O 1
ATOM 789 N N . TYR A 1 97 ? 2.010 -14.578 12.648 1.00 92.62 97 TYR A N 1
ATOM 790 C CA . TYR A 1 97 ? 2.359 -13.193 12.946 1.00 92.62 97 TYR A CA 1
ATOM 791 C C . TYR A 1 97 ? 3.743 -13.121 13.595 1.00 92.62 97 TYR A C 1
ATOM 793 O O . TYR A 1 97 ? 4.120 -14.024 14.343 1.00 92.62 97 TYR A O 1
ATOM 801 N N . ASP A 1 98 ? 4.456 -12.028 13.341 1.00 91.88 98 ASP A N 1
ATOM 802 C CA . ASP A 1 98 ? 5.676 -11.662 14.068 1.00 91.88 98 ASP A CA 1
ATOM 803 C C . ASP A 1 98 ? 5.304 -10.906 15.346 1.00 91.88 98 ASP A C 1
ATOM 805 O O . ASP A 1 98 ? 5.786 -11.199 16.439 1.00 91.88 98 ASP A O 1
ATOM 809 N N . GLU A 1 99 ? 4.372 -9.959 15.213 1.00 94.19 99 GLU A N 1
ATOM 810 C CA . GLU A 1 99 ? 3.911 -9.109 16.303 1.00 94.19 99 GLU A CA 1
ATOM 811 C C . GLU A 1 99 ? 2.390 -9.072 16.386 1.00 94.19 99 GLU A C 1
ATOM 813 O O . GLU A 1 99 ? 1.669 -9.114 15.387 1.00 94.19 99 GLU A O 1
ATOM 818 N N . ARG A 1 100 ? 1.893 -8.952 17.615 1.00 95.75 100 ARG A N 1
ATOM 819 C CA . ARG A 1 100 ? 0.468 -8.879 17.910 1.00 95.75 100 ARG A CA 1
ATOM 820 C C . ARG A 1 100 ? 0.220 -7.830 18.989 1.00 95.75 100 ARG A C 1
ATOM 822 O O . ARG A 1 100 ? 0.727 -7.949 20.099 1.00 95.75 100 ARG A O 1
ATOM 829 N N . PHE A 1 101 ? -0.590 -6.819 18.683 1.00 96.62 101 PHE A N 1
ATOM 830 C CA . PHE A 1 101 ? -0.855 -5.688 19.583 1.00 96.62 101 PHE A CA 1
ATOM 831 C C . PHE A 1 101 ? -2.277 -5.135 19.430 1.00 96.62 101 PHE A C 1
ATOM 833 O O . PHE A 1 101 ? -2.980 -5.435 18.467 1.00 96.62 101 PHE A O 1
ATOM 840 N N . SER A 1 102 ? -2.722 -4.338 20.402 1.00 96.88 102 SER A N 1
ATOM 841 C CA . SER A 1 102 ? -4.025 -3.666 20.340 1.00 96.88 102 SER A CA 1
ATOM 842 C C . SER A 1 102 ? -3.887 -2.286 19.711 1.00 96.88 102 SER A C 1
ATOM 844 O O . SER A 1 102 ? -3.044 -1.502 20.130 1.00 96.88 102 SER A O 1
ATOM 846 N N . LEU A 1 103 ? -4.742 -1.977 18.740 1.00 97.38 103 LEU A N 1
ATOM 847 C CA . LEU A 1 103 ? -4.903 -0.633 18.194 1.00 97.38 103 LEU A CA 1
ATOM 848 C C . LEU A 1 103 ? -6.076 0.042 18.897 1.00 97.38 103 LEU A C 1
ATOM 850 O O . LEU A 1 103 ? -7.214 -0.438 18.827 1.00 97.38 103 LEU A O 1
ATOM 854 N N . HIS A 1 104 ? -5.809 1.158 19.570 1.00 97.44 104 HIS A N 1
ATOM 855 C CA . HIS A 1 104 ? -6.825 1.893 20.310 1.00 97.44 104 HIS A CA 1
ATOM 856 C C . HIS A 1 104 ? -7.591 2.856 19.402 1.00 97.44 104 HIS A C 1
ATOM 858 O O . HIS A 1 104 ? -7.028 3.625 18.624 1.00 97.44 104 HIS A O 1
ATOM 864 N N . ARG A 1 105 ? -8.920 2.849 19.530 1.00 97.19 105 ARG A N 1
ATOM 865 C CA . ARG A 1 105 ? -9.810 3.707 18.740 1.00 97.19 105 ARG A CA 1
ATOM 866 C C . ARG A 1 105 ? -9.535 5.194 18.966 1.00 97.19 105 ARG A C 1
ATOM 868 O O . ARG A 1 105 ? -9.692 5.983 18.041 1.00 97.19 105 ARG A O 1
ATOM 875 N N . VAL A 1 106 ? -9.157 5.573 20.186 1.00 96.88 106 VAL A N 1
ATOM 876 C CA . VAL A 1 106 ? -8.849 6.968 20.538 1.00 96.88 106 VAL A CA 1
ATOM 877 C C . VAL A 1 106 ? -7.611 7.448 19.779 1.00 96.88 106 VAL A C 1
ATOM 879 O O . VAL A 1 106 ? -7.692 8.454 19.083 1.00 96.88 106 VAL A O 1
ATOM 882 N N . GLU A 1 107 ? -6.528 6.669 19.785 1.00 96.44 107 GLU A N 1
ATOM 883 C CA . GLU A 1 107 ? -5.295 6.986 19.047 1.00 96.44 107 GLU A CA 1
ATOM 884 C C . GLU A 1 107 ? -5.548 7.071 17.535 1.00 96.44 107 GLU A C 1
ATOM 886 O O . GLU A 1 107 ? -5.097 7.999 16.861 1.00 96.44 107 GLU A O 1
ATOM 891 N N . PHE A 1 108 ? -6.369 6.160 16.995 1.00 96.88 108 PHE A N 1
ATOM 892 C CA . PHE A 1 108 ? -6.814 6.235 15.602 1.00 96.88 108 PHE A CA 1
ATOM 893 C C . PHE A 1 108 ? -7.479 7.576 15.267 1.00 96.88 108 PHE A C 1
ATOM 895 O O . PHE A 1 108 ? -7.204 8.158 14.216 1.00 96.88 108 PHE A O 1
ATOM 902 N N . GLN A 1 109 ? -8.337 8.078 16.159 1.00 95.94 109 GLN A N 1
ATOM 903 C CA . GLN A 1 109 ? -9.045 9.347 15.980 1.00 95.94 109 GLN A CA 1
ATOM 904 C C . GLN A 1 109 ? -8.140 10.571 16.136 1.00 95.94 109 GLN A C 1
ATOM 906 O O . GLN A 1 109 ? -8.385 11.601 15.497 1.00 95.94 109 GLN A O 1
ATOM 911 N N . GLU A 1 110 ? -7.119 10.478 16.980 1.00 94.62 110 GLU A N 1
ATOM 912 C CA . GLU A 1 110 ? -6.127 11.532 17.187 1.00 94.62 110 GLU A CA 1
ATOM 913 C C . GLU A 1 110 ? -5.210 11.680 15.969 1.00 94.62 110 GLU A C 1
ATOM 915 O O . GLU A 1 110 ? -4.964 12.800 15.521 1.00 94.62 110 GLU A O 1
ATOM 920 N N . MET A 1 111 ? -4.795 10.564 15.364 1.00 93.31 111 MET A N 1
ATOM 921 C CA . MET A 1 111 ? -3.916 10.550 14.188 1.00 93.31 111 MET A CA 1
ATOM 922 C C . MET A 1 111 ? -4.634 10.825 12.855 1.00 93.31 111 MET A C 1
ATOM 924 O O . MET A 1 111 ? -3.985 11.031 11.826 1.00 93.31 111 MET A O 1
ATOM 928 N N . ALA A 1 112 ? -5.969 10.845 12.839 1.00 92.19 112 ALA A N 1
ATOM 929 C CA . ALA A 1 112 ? -6.748 11.014 11.618 1.00 92.19 112 ALA A CA 1
ATOM 930 C C . ALA A 1 112 ? -6.601 12.416 10.996 1.00 92.19 112 ALA A C 1
ATOM 932 O O . ALA A 1 112 ? -7.131 13.413 11.500 1.00 92.19 112 ALA A O 1
ATOM 933 N N . LYS A 1 113 ? -5.965 12.485 9.820 1.00 86.31 113 LYS A N 1
ATOM 934 C CA . LYS A 1 113 ? -5.808 13.712 9.019 1.00 86.31 113 LYS A CA 1
ATOM 935 C C . LYS A 1 113 ? -7.023 13.950 8.112 1.00 86.31 113 LYS A C 1
ATOM 937 O O . LYS A 1 113 ? -6.953 13.778 6.897 1.00 86.31 113 LYS A O 1
ATOM 942 N N . ILE A 1 114 ? -8.154 14.347 8.698 1.00 88.19 114 ILE A N 1
ATOM 943 C CA . ILE A 1 114 ? -9.376 14.697 7.953 1.00 88.19 114 ILE A CA 1
ATOM 944 C C . ILE A 1 114 ? -9.909 16.083 8.320 1.00 88.19 114 ILE A C 1
ATOM 946 O O . ILE A 1 114 ? -9.744 16.560 9.443 1.00 88.19 114 ILE A O 1
ATOM 950 N N . SER A 1 115 ? -10.572 16.739 7.365 1.00 88.31 115 SER A N 1
ATOM 951 C CA . SER A 1 115 ? -11.159 18.059 7.571 1.00 88.31 115 SER A CA 1
ATOM 952 C C . SER A 1 115 ? -12.186 18.048 8.708 1.00 88.31 115 SER A C 1
ATOM 954 O O . SER A 1 115 ? -12.987 17.120 8.855 1.00 88.31 115 SER A O 1
ATOM 956 N N . ARG A 1 116 ? -12.207 19.127 9.502 1.00 89.38 116 ARG A N 1
ATOM 957 C CA . ARG A 1 116 ? -13.079 19.253 10.683 1.00 89.38 116 ARG A CA 1
ATOM 958 C C . ARG A 1 116 ? -14.555 18.989 10.369 1.00 89.38 116 ARG A C 1
ATOM 960 O O . ARG A 1 116 ? -15.230 18.340 11.161 1.00 89.38 116 ARG A O 1
ATOM 967 N N . HIS A 1 117 ? -15.035 19.444 9.210 1.00 90.81 117 HIS A N 1
ATOM 968 C CA . HIS A 1 117 ? -16.428 19.279 8.789 1.00 90.81 117 HIS A CA 1
ATOM 969 C C . HIS A 1 117 ? -16.786 17.832 8.406 1.00 90.81 117 HIS A C 1
ATOM 971 O O . HIS A 1 117 ? -17.939 17.451 8.555 1.00 90.81 117 HIS A O 1
ATOM 977 N N . ARG A 1 118 ? -15.819 17.002 7.979 1.00 92.69 118 ARG A N 1
ATOM 978 C CA . ARG A 1 118 ? -16.050 15.579 7.643 1.00 92.69 118 ARG A CA 1
ATOM 979 C C . ARG A 1 118 ? -15.669 14.621 8.766 1.00 92.69 118 ARG A C 1
ATOM 981 O O . ARG A 1 118 ? -15.967 13.435 8.671 1.00 92.69 118 ARG A O 1
ATOM 988 N N . LYS A 1 119 ? -15.021 15.109 9.829 1.00 93.31 119 LYS A N 1
ATOM 989 C CA . LYS A 1 119 ? -14.452 14.281 10.905 1.00 93.31 119 LYS A CA 1
ATOM 990 C C . LYS A 1 119 ? -15.488 13.358 11.554 1.00 93.31 119 LYS A C 1
ATOM 992 O O . LYS A 1 119 ? -15.224 12.174 11.734 1.00 93.31 119 LYS A O 1
ATOM 997 N N . ARG A 1 120 ? -16.690 13.872 11.843 1.00 94.62 120 ARG A N 1
ATOM 998 C CA . ARG A 1 120 ? -17.780 13.076 12.433 1.00 94.62 120 ARG A CA 1
ATOM 999 C C . ARG A 1 120 ? -18.244 11.953 11.503 1.00 94.62 120 ARG A C 1
ATOM 1001 O O . ARG A 1 120 ? -18.404 10.820 11.952 1.00 94.62 120 ARG A O 1
ATOM 1008 N N . ASP A 1 121 ? -18.445 12.261 10.226 1.00 95.62 121 ASP A N 1
ATOM 1009 C CA . ASP A 1 121 ? -18.913 11.284 9.240 1.00 95.62 121 ASP A CA 1
ATOM 1010 C C . ASP A 1 121 ? -17.862 10.224 8.948 1.00 95.62 121 ASP A C 1
ATOM 1012 O O . ASP A 1 121 ? -18.189 9.041 8.886 1.00 95.62 121 ASP A O 1
ATOM 1016 N N . PHE A 1 122 ? -16.598 10.633 8.863 1.00 96.50 122 PHE A N 1
ATOM 1017 C CA . PHE A 1 122 ? -15.476 9.724 8.703 1.00 96.50 122 PHE A CA 1
ATOM 1018 C C . PHE A 1 122 ? -15.338 8.757 9.876 1.00 96.50 122 PHE A C 1
ATOM 1020 O O . PHE A 1 122 ? -15.176 7.562 9.661 1.00 96.50 122 PHE A O 1
ATOM 1027 N N . PHE A 1 123 ? -15.444 9.231 11.118 1.00 96.38 123 PHE A N 1
ATOM 1028 C CA . PHE A 1 123 ? -15.350 8.338 12.275 1.00 96.38 123 PHE A CA 1
ATOM 1029 C C . PHE A 1 123 ? -16.528 7.387 12.383 1.00 96.38 123 PHE A C 1
ATOM 1031 O O . PHE A 1 123 ? -16.327 6.224 12.711 1.00 96.38 123 PHE A O 1
ATOM 1038 N N . ARG A 1 124 ? -17.736 7.835 12.034 1.00 95.69 124 ARG A N 1
ATOM 1039 C CA . ARG A 1 124 ? -18.884 6.935 11.910 1.00 95.69 124 ARG A CA 1
ATOM 1040 C C . ARG A 1 124 ? -18.649 5.883 10.822 1.00 95.69 124 ARG A C 1
ATOM 1042 O O . ARG A 1 124 ? -18.935 4.714 11.044 1.00 95.69 124 ARG A O 1
ATOM 1049 N N . PHE A 1 125 ? -18.102 6.279 9.674 1.00 95.81 125 PHE A N 1
ATOM 1050 C CA . PHE A 1 125 ? -17.732 5.355 8.603 1.00 95.81 125 PHE A CA 1
ATOM 1051 C C . PHE A 1 125 ? -16.681 4.333 9.067 1.00 95.81 125 PHE A C 1
ATOM 1053 O O . PHE A 1 125 ? -16.883 3.132 8.904 1.00 95.81 125 PHE A O 1
ATOM 1060 N N . ALA A 1 126 ? -15.600 4.794 9.699 1.00 95.81 126 ALA A N 1
ATOM 1061 C CA . ALA A 1 126 ? -14.556 3.941 10.257 1.00 95.81 126 ALA A CA 1
ATOM 1062 C C . ALA A 1 126 ? -15.124 2.969 11.300 1.00 95.81 126 ALA A C 1
ATOM 1064 O O . ALA A 1 126 ? -14.814 1.778 11.270 1.00 95.81 126 ALA A O 1
ATOM 1065 N N . ASP A 1 127 ? -16.005 3.451 12.179 1.00 96.38 127 ASP A N 1
ATOM 1066 C CA . ASP A 1 127 ? -16.664 2.622 13.181 1.00 96.38 127 ASP A CA 1
ATOM 1067 C C . ASP A 1 127 ? -17.440 1.474 12.538 1.00 96.38 127 ASP A C 1
ATOM 1069 O O . ASP A 1 127 ? -17.210 0.323 12.897 1.00 96.38 127 ASP A O 1
ATOM 1073 N N . GLU A 1 128 ? -18.305 1.748 11.561 1.00 94.06 128 GLU A N 1
ATOM 1074 C CA . GLU A 1 128 ? -19.079 0.697 10.886 1.00 94.06 128 GLU A CA 1
ATOM 1075 C C . GLU A 1 128 ? -18.180 -0.306 10.141 1.00 94.06 128 GLU A C 1
ATOM 1077 O O . GLU A 1 128 ? -18.490 -1.498 10.087 1.00 94.06 128 GLU A O 1
ATOM 1082 N N . ARG A 1 129 ? -17.042 0.143 9.596 1.00 92.50 129 ARG A N 1
ATOM 1083 C CA . ARG A 1 129 ? -16.128 -0.718 8.831 1.00 92.50 129 ARG A CA 1
ATOM 1084 C C . ARG A 1 129 ? -15.245 -1.609 9.694 1.00 92.50 129 ARG A C 1
ATOM 1086 O O . ARG A 1 129 ? -15.027 -2.763 9.315 1.00 92.50 129 ARG A O 1
ATOM 1093 N N . ILE A 1 130 ? -14.744 -1.103 10.823 1.00 94.69 130 ILE A N 1
ATOM 1094 C CA . ILE A 1 130 ? -13.747 -1.824 11.624 1.00 94.69 130 ILE A CA 1
ATOM 1095 C C . ILE A 1 130 ? -14.124 -1.962 13.105 1.00 94.69 130 ILE A C 1
ATOM 1097 O O . ILE A 1 130 ? -14.181 -3.083 13.610 1.00 94.69 130 ILE A O 1
ATOM 1101 N N . PHE A 1 131 ? -14.454 -0.879 13.815 1.00 95.44 131 PHE A N 1
ATOM 1102 C CA . PHE A 1 131 ? -14.596 -0.934 15.280 1.00 95.44 131 PHE A CA 1
ATOM 1103 C C . PHE A 1 131 ? -15.914 -1.565 15.752 1.00 95.44 131 PHE A C 1
ATOM 1105 O O . PHE A 1 131 ? -15.956 -2.190 16.813 1.00 95.44 131 PHE A O 1
ATOM 1112 N N . LYS A 1 132 ? -16.993 -1.442 14.979 1.00 94.75 132 LYS A N 1
ATOM 1113 C CA . LYS A 1 132 ? -18.350 -1.905 15.315 1.00 94.75 132 LYS A CA 1
ATOM 1114 C C . LYS A 1 132 ? -18.729 -3.214 14.618 1.00 94.75 132 LYS A C 1
ATOM 1116 O O . LYS A 1 132 ? -19.813 -3.750 14.825 1.00 94.75 132 LYS A O 1
ATOM 1121 N N . ARG A 1 133 ? -17.837 -3.793 13.814 1.00 86.12 133 ARG A N 1
ATOM 1122 C CA . ARG A 1 133 ? -18.147 -5.007 13.053 1.00 86.12 133 ARG A CA 1
ATOM 1123 C C . ARG A 1 133 ? -18.590 -6.153 13.977 1.00 86.12 133 ARG A C 1
ATOM 1125 O O . ARG A 1 133 ? -17.844 -6.559 14.872 1.00 86.12 133 ARG A O 1
ATOM 1132 N N . GLY A 1 134 ? -19.811 -6.648 13.769 1.00 85.69 134 GLY A N 1
ATOM 1133 C CA . GLY A 1 134 ? -20.404 -7.744 14.546 1.00 85.69 134 GLY A CA 1
ATOM 1134 C C . GLY A 1 134 ? -20.841 -7.388 15.974 1.00 85.69 134 GLY A C 1
ATOM 1135 O O . GLY A 1 134 ? -21.108 -8.293 16.757 1.00 85.69 134 GLY A O 1
ATOM 1136 N N . VAL A 1 135 ? -20.898 -6.104 16.343 1.00 91.88 135 VAL A N 1
ATOM 1137 C CA . VAL A 1 135 ? -21.328 -5.645 17.677 1.00 91.88 135 VAL A CA 1
ATOM 1138 C C . VAL A 1 135 ? -22.233 -4.420 17.578 1.00 91.88 135 VAL A C 1
ATOM 1140 O O . VAL A 1 135 ? -22.235 -3.697 16.588 1.00 91.88 135 VAL A O 1
ATOM 1143 N N . LYS A 1 136 ? -23.014 -4.158 18.632 1.00 93.06 136 LYS A N 1
ATOM 1144 C CA . LYS A 1 136 ? -23.926 -3.005 18.669 1.00 93.06 136 LYS A CA 1
ATOM 1145 C C . LYS A 1 136 ? -23.199 -1.667 18.823 1.00 93.06 136 LYS A C 1
ATOM 1147 O O . LYS A 1 136 ? -23.644 -0.683 18.247 1.00 93.06 136 LYS A O 1
ATOM 1152 N N . ASN A 1 137 ? -22.114 -1.624 19.594 1.00 95.50 137 ASN A N 1
ATOM 1153 C CA . ASN A 1 137 ? -21.359 -0.405 19.888 1.00 95.50 137 ASN A CA 1
ATOM 1154 C C . ASN A 1 137 ? -19.910 -0.550 19.394 1.00 95.50 137 ASN A C 1
ATOM 1156 O O . ASN A 1 137 ? -19.370 -1.654 19.491 1.00 95.50 137 ASN A O 1
ATOM 1160 N N . PRO A 1 138 ? -19.267 0.523 18.892 1.00 96.69 138 PRO A N 1
ATOM 1161 C CA . PRO A 1 138 ? -17.862 0.476 18.493 1.00 96.69 138 PRO A CA 1
ATOM 1162 C C . PRO A 1 138 ? -16.965 0.040 19.655 1.00 96.69 138 PRO A C 1
ATOM 1164 O O . PRO A 1 138 ? -17.103 0.538 20.773 1.00 96.69 138 PRO A O 1
ATOM 1167 N N . ARG A 1 139 ? -16.038 -0.882 19.392 1.00 96.06 139 ARG A N 1
ATOM 1168 C CA . ARG A 1 139 ? -15.041 -1.321 20.374 1.00 96.06 139 ARG A CA 1
ATOM 1169 C C . ARG A 1 139 ? -14.043 -0.199 20.669 1.00 96.06 139 ARG A C 1
ATOM 1171 O O . ARG A 1 139 ? -13.723 0.605 19.795 1.00 96.06 139 ARG A O 1
ATOM 1178 N N . SER A 1 140 ? -13.525 -0.167 21.896 1.00 96.94 140 SER A N 1
ATOM 1179 C CA . SER A 1 140 ? -12.478 0.778 22.312 1.00 96.94 140 SER A CA 1
ATOM 1180 C C . SER A 1 140 ? -11.110 0.457 21.705 1.00 96.94 140 SER A C 1
ATOM 1182 O O . SER A 1 140 ? -10.286 1.355 21.544 1.00 96.94 140 SER A O 1
ATOM 1184 N N . ASN A 1 141 ? -10.876 -0.805 21.351 1.00 96.88 141 ASN A N 1
ATOM 1185 C CA . ASN A 1 141 ? -9.690 -1.274 20.651 1.00 96.88 141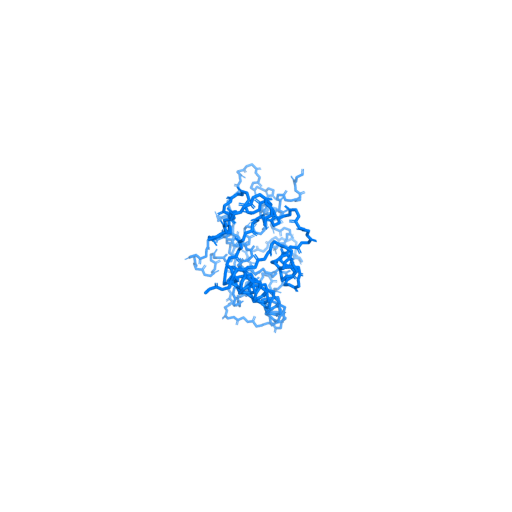 ASN A CA 1
ATOM 1186 C C . ASN A 1 141 ? -10.036 -2.440 19.714 1.00 96.88 141 ASN A C 1
ATOM 1188 O O . ASN A 1 141 ? -11.119 -3.029 19.790 1.00 96.88 141 ASN A O 1
ATOM 1192 N N . ILE A 1 142 ? -9.106 -2.747 18.816 1.00 96.62 142 ILE A N 1
ATOM 1193 C CA . ILE A 1 142 ? -9.124 -3.945 17.978 1.00 96.62 142 ILE A CA 1
ATOM 1194 C C . ILE A 1 142 ? -7.752 -4.613 18.022 1.00 96.62 142 ILE A C 1
ATOM 1196 O O . ILE A 1 142 ? -6.733 -3.945 18.187 1.00 96.62 142 ILE A O 1
ATOM 1200 N N . GLN A 1 143 ? -7.728 -5.930 17.842 1.00 95.75 143 GLN A N 1
ATOM 1201 C CA . GLN A 1 143 ? -6.482 -6.664 17.672 1.00 95.75 143 GLN A CA 1
ATOM 1202 C C . GLN A 1 143 ? -5.873 -6.357 16.304 1.00 95.75 143 GLN A C 1
ATOM 1204 O O . GLN A 1 143 ? -6.596 -6.322 15.306 1.00 95.75 143 GLN A O 1
ATOM 1209 N N . VAL A 1 144 ? -4.558 -6.181 16.266 1.00 96.94 144 VAL A N 1
ATOM 1210 C CA . VAL A 1 144 ? -3.767 -6.145 15.040 1.00 96.94 144 VAL A CA 1
ATOM 1211 C C . VAL A 1 144 ? -2.703 -7.232 15.101 1.00 96.94 144 VAL A C 1
ATOM 1213 O O . VAL A 1 144 ? -2.039 -7.393 16.130 1.00 96.94 144 VAL A O 1
ATOM 1216 N N . GLU A 1 145 ? -2.571 -7.980 14.012 1.00 96.19 145 GLU A N 1
ATOM 1217 C CA . GLU A 1 145 ? -1.464 -8.898 13.762 1.00 96.19 145 GLU A CA 1
ATOM 1218 C C . GLU A 1 145 ? -0.590 -8.348 12.624 1.00 96.19 145 GLU A C 1
ATOM 1220 O O . GLU A 1 145 ? -1.110 -7.904 11.597 1.00 96.19 145 GLU A O 1
ATOM 1225 N N . TYR A 1 146 ? 0.730 -8.359 12.811 1.00 94.81 146 TYR A N 1
ATOM 1226 C CA . TYR A 1 146 ? 1.717 -7.908 11.831 1.00 94.81 146 TYR A CA 1
ATOM 1227 C C . TYR A 1 146 ? 2.594 -9.074 11.364 1.00 94.81 146 TYR A C 1
ATOM 1229 O O . TYR A 1 146 ? 3.034 -9.880 12.184 1.00 94.81 146 TYR A O 1
ATOM 1237 N N . LEU A 1 147 ? 2.850 -9.150 10.056 1.00 92.06 147 LEU A N 1
ATOM 1238 C CA . LEU A 1 147 ? 3.757 -10.124 9.442 1.00 92.06 147 LEU A CA 1
ATOM 1239 C C . LEU A 1 147 ? 4.369 -9.540 8.166 1.00 92.06 147 LEU A C 1
ATOM 1241 O O . LEU A 1 147 ? 3.639 -9.310 7.203 1.00 92.06 147 LEU A O 1
ATOM 1245 N N . GLU A 1 148 ? 5.686 -9.332 8.122 1.00 88.12 148 GLU A N 1
ATOM 1246 C CA . GLU A 1 148 ? 6.416 -8.984 6.883 1.00 88.12 148 GLU A CA 1
ATOM 1247 C C . GLU A 1 148 ? 5.751 -7.865 6.037 1.00 88.12 148 GLU A C 1
ATOM 1249 O O . GLU A 1 148 ? 5.470 -8.010 4.841 1.00 88.12 148 GLU A O 1
ATOM 1254 N N . GLY A 1 149 ? 5.421 -6.736 6.674 1.00 90.12 149 GLY A N 1
ATOM 1255 C CA . GLY A 1 149 ? 4.775 -5.584 6.029 1.00 90.12 149 GLY A CA 1
ATOM 1256 C C . GLY A 1 149 ? 3.253 -5.691 5.870 1.00 90.12 149 GLY A C 1
ATOM 1257 O O . GLY A 1 149 ? 2.617 -4.748 5.391 1.00 90.12 149 GLY A O 1
ATOM 1258 N N . TRP A 1 150 ? 2.649 -6.808 6.266 1.00 94.06 150 TRP A N 1
ATOM 1259 C CA . TRP A 1 150 ? 1.203 -6.985 6.300 1.00 94.06 150 TRP A CA 1
ATOM 1260 C C . TRP A 1 150 ? 0.626 -6.669 7.669 1.00 94.06 150 TRP A C 1
ATOM 1262 O O . TRP A 1 150 ? 1.183 -7.055 8.691 1.00 94.06 150 TRP A O 1
ATOM 1272 N N . PHE A 1 151 ? -0.547 -6.044 7.668 1.00 96.06 151 PHE A N 1
ATOM 1273 C CA . PHE A 1 151 ? -1.328 -5.755 8.861 1.00 96.06 151 PHE A CA 1
ATOM 1274 C C . PHE A 1 151 ? -2.714 -6.378 8.725 1.00 96.06 151 PHE A C 1
ATOM 1276 O O . PHE A 1 151 ? -3.463 -6.064 7.795 1.00 96.06 151 PHE A O 1
ATOM 1283 N N . ALA A 1 152 ? -3.062 -7.253 9.661 1.00 95.56 152 ALA A N 1
ATOM 1284 C CA . ALA A 1 152 ? -4.380 -7.845 9.799 1.00 95.56 152 ALA A CA 1
ATOM 1285 C C . ALA A 1 152 ? -5.115 -7.176 10.962 1.00 95.56 152 ALA A C 1
ATOM 1287 O O . ALA A 1 152 ? -4.666 -7.212 12.101 1.00 95.56 152 ALA A O 1
ATOM 1288 N N . PHE A 1 153 ? -6.247 -6.543 10.676 1.00 95.69 153 PHE A N 1
ATOM 1289 C CA . PHE A 1 153 ? -7.027 -5.773 11.637 1.00 95.69 153 PHE A CA 1
ATOM 1290 C C . PHE A 1 153 ? -8.286 -6.528 12.054 1.00 95.69 153 PHE A C 1
ATOM 1292 O O . PHE A 1 153 ? -9.028 -7.063 11.222 1.00 95.69 153 PHE A O 1
ATOM 1299 N N . GLY A 1 154 ? -8.556 -6.506 13.358 1.00 89.94 154 GLY A N 1
ATOM 1300 C CA . GLY A 1 154 ? -9.727 -7.123 13.964 1.00 89.94 154 GLY A CA 1
ATOM 1301 C C . GLY A 1 154 ? -9.736 -8.641 13.821 1.00 89.94 154 GLY A C 1
ATOM 1302 O O . GLY A 1 154 ? -10.790 -9.188 13.532 1.00 89.94 154 GLY A O 1
ATOM 1303 N N . SER A 1 155 ? -8.595 -9.314 13.993 1.00 82.00 155 SER A N 1
ATOM 1304 C CA . SER A 1 155 ? -8.466 -10.766 13.773 1.00 82.00 155 SER A CA 1
ATOM 1305 C C . SER A 1 155 ? -8.687 -11.164 12.308 1.00 82.00 155 SER A C 1
ATOM 1307 O O . SER A 1 155 ? -9.484 -12.046 11.993 1.00 82.00 155 SER A O 1
ATOM 1309 N N . GLY A 1 156 ? -8.002 -10.471 11.394 1.00 82.19 156 GLY A N 1
ATOM 1310 C CA . GLY A 1 156 ? -7.998 -10.813 9.967 1.00 82.19 156 GLY A CA 1
ATOM 1311 C C . GLY A 1 156 ? -9.213 -10.374 9.142 1.00 82.19 156 GLY A C 1
ATOM 1312 O O . GLY A 1 156 ? -9.311 -10.764 7.979 1.00 82.19 156 GLY A O 1
ATOM 1313 N N . TYR A 1 157 ? -10.127 -9.548 9.670 1.00 86.19 157 TYR A N 1
ATOM 1314 C CA . TYR A 1 157 ? -11.258 -9.035 8.874 1.00 86.19 157 TYR A CA 1
ATOM 1315 C C . TYR A 1 157 ? -10.831 -8.106 7.742 1.00 86.19 157 TYR A C 1
ATOM 1317 O O . TYR A 1 157 ? -11.474 -8.068 6.691 1.00 86.19 157 TYR A O 1
ATOM 1325 N N . LEU A 1 158 ? -9.786 -7.324 7.982 1.00 92.88 158 LEU A N 1
ATOM 1326 C CA . LEU A 1 158 ? -9.192 -6.428 7.008 1.00 92.88 158 LEU A CA 1
ATOM 1327 C C . LEU A 1 158 ? -7.696 -6.704 6.995 1.00 92.88 158 LEU A C 1
ATOM 1329 O O . LEU A 1 158 ? -7.047 -6.582 8.025 1.00 92.88 158 LEU A O 1
ATOM 1333 N N . ILE A 1 159 ? -7.163 -7.091 5.842 1.00 93.88 159 ILE A N 1
ATOM 1334 C CA . ILE A 1 159 ? -5.741 -7.388 5.675 1.00 93.88 159 ILE A CA 1
ATOM 1335 C C . ILE A 1 159 ? -5.192 -6.419 4.641 1.00 93.88 159 ILE A C 1
ATOM 1337 O O . ILE A 1 159 ? -5.646 -6.421 3.495 1.00 93.88 159 ILE A O 1
ATOM 1341 N N . LEU A 1 160 ? -4.227 -5.607 5.056 1.00 94.69 160 LEU A N 1
ATOM 1342 C CA . LEU A 1 160 ? -3.596 -4.584 4.235 1.00 94.69 160 LEU A CA 1
ATOM 1343 C C . LEU A 1 160 ? -2.108 -4.878 4.109 1.00 94.69 160 LEU A C 1
ATOM 1345 O O . LEU A 1 160 ? -1.448 -5.199 5.095 1.00 94.69 160 LEU A O 1
ATOM 1349 N N . PHE A 1 161 ? -1.577 -4.739 2.899 1.00 93.31 161 PHE A N 1
ATOM 1350 C CA . PHE A 1 161 ? -0.139 -4.741 2.683 1.00 93.31 161 PHE A CA 1
ATOM 1351 C C . PHE A 1 161 ? 0.352 -3.300 2.731 1.00 93.31 161 PHE A C 1
ATOM 1353 O O . PHE A 1 161 ? 0.037 -2.520 1.834 1.00 93.31 161 PHE A O 1
ATOM 1360 N N . GLY A 1 162 ? 1.098 -2.945 3.777 1.00 92.94 162 GLY A N 1
ATOM 1361 C CA . GLY A 1 162 ? 1.563 -1.579 4.010 1.00 92.94 162 GLY A CA 1
ATOM 1362 C C . GLY A 1 162 ? 2.208 -0.939 2.774 1.00 92.94 162 GLY A C 1
ATOM 1363 O O . GLY A 1 162 ? 1.766 0.131 2.366 1.00 92.94 162 GLY A O 1
ATOM 1364 N N . PRO A 1 163 ? 3.161 -1.596 2.089 1.00 90.75 163 PRO A N 1
ATOM 1365 C CA . PRO A 1 163 ? 3.830 -1.018 0.921 1.00 90.75 163 PRO A CA 1
ATOM 1366 C C . PRO A 1 163 ? 2.934 -0.647 -0.274 1.00 90.75 163 PRO A C 1
ATOM 1368 O O . PRO A 1 163 ? 3.440 -0.035 -1.212 1.00 90.75 163 PRO A O 1
ATOM 1371 N N . ASP A 1 164 ? 1.648 -1.016 -0.278 1.00 90.75 164 ASP A N 1
ATOM 1372 C CA . ASP A 1 164 ? 0.683 -0.575 -1.295 1.00 90.75 164 ASP A CA 1
ATOM 1373 C C . ASP A 1 164 ? 0.063 0.807 -0.982 1.00 90.75 164 ASP A C 1
ATOM 1375 O O . ASP A 1 164 ? -0.697 1.331 -1.797 1.00 90.75 164 ASP A O 1
ATOM 1379 N N . TYR A 1 165 ? 0.380 1.409 0.170 1.00 92.69 165 TYR A N 1
ATOM 1380 C CA . TYR A 1 165 ? -0.187 2.673 0.643 1.00 92.69 165 TYR A CA 1
ATOM 1381 C C . TYR A 1 165 ? 0.896 3.704 0.962 1.00 92.69 165 TYR A C 1
ATOM 1383 O O . TYR A 1 165 ? 2.012 3.369 1.357 1.00 92.69 165 TYR A O 1
ATOM 1391 N N . ASP A 1 166 ? 0.526 4.976 0.834 1.00 89.81 166 ASP A N 1
ATOM 1392 C CA . ASP A 1 166 ? 1.377 6.107 1.189 1.00 89.81 166 ASP A CA 1
ATOM 1393 C C . ASP A 1 166 ? 1.089 6.548 2.631 1.00 89.81 166 ASP A C 1
ATOM 1395 O O . ASP A 1 166 ? 0.108 7.240 2.913 1.00 89.81 166 ASP A O 1
ATOM 1399 N N . TYR A 1 167 ? 1.916 6.080 3.563 1.00 88.50 167 TYR A N 1
ATOM 1400 C CA . TYR A 1 167 ? 1.877 6.464 4.971 1.00 88.50 167 TYR A CA 1
ATOM 1401 C C . TYR A 1 167 ? 3.294 6.519 5.548 1.00 88.50 167 TYR A C 1
ATOM 1403 O O . TYR A 1 167 ? 4.250 6.005 4.965 1.00 88.50 167 TYR A O 1
ATOM 1411 N N . ASP A 1 168 ? 3.423 7.154 6.711 1.00 86.00 168 ASP A N 1
ATOM 1412 C CA . ASP A 1 168 ? 4.700 7.297 7.402 1.00 86.00 168 ASP A CA 1
ATOM 1413 C C . ASP A 1 168 ? 5.175 5.945 7.965 1.00 86.00 168 ASP A C 1
ATOM 1415 O O . ASP A 1 168 ? 4.575 5.387 8.890 1.00 86.00 168 ASP A O 1
ATOM 1419 N N . ARG A 1 169 ? 6.242 5.412 7.363 1.00 83.12 169 ARG A N 1
ATOM 1420 C CA . ARG A 1 169 ? 6.852 4.118 7.700 1.00 83.12 169 ARG A CA 1
ATOM 1421 C C . ARG A 1 169 ? 8.022 4.239 8.675 1.00 83.12 169 ARG A C 1
ATOM 1423 O O . ARG A 1 169 ? 8.540 3.210 9.096 1.00 83.12 169 ARG A O 1
ATOM 1430 N N . ASP A 1 170 ? 8.393 5.454 9.068 1.00 85.88 170 ASP A N 1
ATOM 1431 C CA . ASP A 1 170 ? 9.472 5.689 10.034 1.00 85.88 170 ASP A CA 1
ATOM 1432 C C . ASP A 1 170 ? 8.956 5.637 11.486 1.00 85.88 170 ASP A C 1
ATOM 1434 O O . ASP A 1 170 ? 9.723 5.674 12.449 1.00 85.88 170 ASP A O 1
ATOM 1438 N N . LEU A 1 171 ? 7.637 5.514 11.660 1.00 88.94 171 LEU A N 1
ATOM 1439 C CA . LEU A 1 171 ? 6.981 5.347 12.953 1.00 88.94 171 LEU A CA 1
ATOM 1440 C C . LEU A 1 171 ? 7.193 3.938 13.531 1.00 88.94 171 LEU A C 1
ATOM 1442 O O . LEU A 1 171 ? 7.520 2.986 12.827 1.00 88.94 171 LEU A O 1
ATOM 1446 N N . THR A 1 172 ? 6.902 3.760 14.821 1.00 93.06 172 THR A N 1
ATOM 1447 C CA . THR A 1 172 ? 6.780 2.415 15.419 1.00 93.06 172 THR A CA 1
ATOM 1448 C C . THR A 1 172 ? 5.686 1.605 14.712 1.00 93.06 172 THR A C 1
ATOM 1450 O O . THR A 1 172 ? 4.691 2.196 14.291 1.00 93.06 172 THR A O 1
ATOM 1453 N N . ILE A 1 173 ? 5.780 0.274 14.688 1.00 92.06 173 ILE A N 1
ATOM 1454 C CA . ILE A 1 173 ? 4.811 -0.623 14.022 1.00 92.06 173 ILE A CA 1
ATOM 1455 C C . ILE A 1 173 ? 3.351 -0.345 14.431 1.00 92.06 173 ILE A C 1
ATOM 1457 O O . ILE A 1 173 ? 2.451 -0.355 13.592 1.00 92.06 173 ILE A O 1
ATOM 1461 N N . GLN A 1 174 ? 3.104 -0.022 15.702 1.00 94.19 174 GLN A N 1
ATOM 1462 C CA . GLN A 1 174 ? 1.769 0.326 16.205 1.00 94.19 174 GLN A CA 1
ATOM 1463 C C . GLN A 1 174 ? 1.218 1.600 15.544 1.00 94.19 174 GLN A C 1
ATOM 1465 O O . GLN A 1 174 ? 0.117 1.609 14.993 1.00 94.19 174 GLN A O 1
ATOM 1470 N N . HIS A 1 175 ? 2.019 2.665 15.532 1.00 93.62 175 HIS A N 1
ATOM 1471 C CA . HIS A 1 175 ? 1.679 3.928 14.876 1.00 93.62 175 HIS A CA 1
ATOM 1472 C C . HIS A 1 175 ? 1.615 3.794 13.346 1.00 93.62 175 HIS A C 1
ATOM 1474 O O . HIS A 1 175 ? 0.759 4.419 12.718 1.00 93.62 175 HIS A O 1
ATOM 1480 N N . GLN A 1 176 ? 2.444 2.934 12.745 1.00 94.88 176 GLN A N 1
ATOM 1481 C CA . GLN A 1 176 ? 2.334 2.565 11.332 1.00 94.88 176 GLN A CA 1
ATOM 1482 C C . GLN A 1 176 ? 0.977 1.924 11.029 1.00 94.88 176 GLN A C 1
ATOM 1484 O O . GLN A 1 176 ? 0.318 2.327 10.075 1.00 94.88 176 GLN A O 1
ATOM 1489 N N . ALA A 1 177 ? 0.511 0.985 11.860 1.00 96.75 177 ALA A N 1
ATOM 1490 C CA . ALA A 1 177 ? -0.797 0.356 11.686 1.00 96.75 177 ALA A CA 1
ATOM 1491 C C . ALA A 1 177 ? -1.939 1.381 11.736 1.00 96.75 177 ALA A C 1
ATOM 1493 O O . ALA A 1 177 ? -2.872 1.310 10.935 1.00 96.75 177 ALA A O 1
ATOM 1494 N N . ILE A 1 178 ? -1.854 2.361 12.643 1.00 96.81 178 ILE A N 1
ATOM 1495 C CA . ILE A 1 178 ? -2.837 3.447 12.738 1.00 96.81 178 ILE A CA 1
ATOM 1496 C C . ILE A 1 178 ? -2.792 4.348 11.501 1.00 96.81 178 ILE A C 1
ATOM 1498 O O . ILE A 1 178 ? -3.847 4.698 10.964 1.00 96.81 178 ILE A O 1
ATOM 1502 N N . ALA A 1 179 ? -1.597 4.735 11.053 1.00 95.69 179 ALA A N 1
ATOM 1503 C CA . ALA A 1 179 ? -1.413 5.583 9.880 1.00 95.69 179 ALA A CA 1
ATOM 1504 C C . ALA A 1 179 ? -1.930 4.893 8.606 1.00 95.69 179 ALA A C 1
ATOM 1506 O O . ALA A 1 179 ? -2.710 5.488 7.860 1.00 95.69 179 ALA A O 1
ATOM 1507 N N . LEU A 1 180 ? -1.584 3.617 8.418 1.00 97.25 180 LEU A N 1
ATOM 1508 C CA . LEU A 1 180 ? -2.055 2.774 7.322 1.00 97.25 180 LEU A CA 1
ATOM 1509 C C . LEU A 1 180 ? -3.582 2.636 7.324 1.00 97.25 180 LEU A C 1
ATOM 1511 O O . LEU A 1 180 ? -4.227 2.853 6.298 1.00 97.25 180 LEU A O 1
ATOM 1515 N N . LEU A 1 181 ? -4.179 2.309 8.475 1.00 97.06 181 LEU A N 1
ATOM 1516 C CA . LEU A 1 181 ? -5.631 2.162 8.592 1.00 97.06 181 LEU A CA 1
ATOM 1517 C C . LEU A 1 181 ? -6.358 3.483 8.308 1.00 97.06 181 LEU A C 1
ATOM 1519 O O . LEU A 1 181 ? -7.396 3.485 7.644 1.00 97.06 181 LEU A O 1
ATOM 1523 N N . ASN A 1 182 ? -5.814 4.607 8.786 1.00 96.12 182 ASN A N 1
ATOM 1524 C CA . ASN A 1 182 ? -6.341 5.937 8.487 1.00 96.12 182 ASN A CA 1
ATOM 1525 C C . ASN A 1 182 ? -6.309 6.229 6.987 1.00 96.12 182 ASN A C 1
ATOM 1527 O O . ASN A 1 182 ? -7.318 6.678 6.445 1.00 96.12 182 ASN A O 1
ATOM 1531 N N . GLU A 1 183 ? -5.187 5.964 6.317 1.00 95.88 183 GLU A N 1
ATOM 1532 C CA . GLU A 1 183 ? -5.058 6.226 4.885 1.00 95.88 183 GLU A CA 1
ATOM 1533 C C . GLU A 1 183 ? -6.013 5.355 4.066 1.00 95.88 183 GLU A C 1
ATOM 1535 O O . GLU A 1 183 ? -6.776 5.882 3.253 1.00 95.88 183 GLU A O 1
ATOM 1540 N N . TYR A 1 184 ? -6.059 4.050 4.346 1.00 96.62 184 TYR A N 1
ATOM 1541 C CA . TYR A 1 184 ? -6.986 3.123 3.700 1.00 96.62 184 TYR A CA 1
ATOM 1542 C C . TYR A 1 184 ? -8.447 3.585 3.835 1.00 96.62 184 TYR A C 1
ATOM 1544 O O . TYR A 1 184 ? -9.152 3.762 2.836 1.00 96.62 184 TYR A O 1
ATOM 1552 N N . LEU A 1 185 ? -8.904 3.851 5.065 1.00 95.81 185 LEU A N 1
ATOM 1553 C CA . LEU A 1 185 ? -10.289 4.261 5.308 1.00 95.81 185 LEU A CA 1
ATOM 1554 C C . LEU A 1 185 ? -10.590 5.640 4.721 1.00 95.81 185 LEU A C 1
ATOM 1556 O O . LEU A 1 185 ? -11.714 5.883 4.285 1.00 95.81 185 LEU A O 1
ATOM 1560 N N . ARG A 1 186 ? -9.618 6.560 4.699 1.00 94.44 186 ARG A N 1
ATOM 1561 C CA . ARG A 1 186 ? -9.777 7.891 4.100 1.00 94.44 186 ARG A CA 1
ATOM 1562 C C . ARG A 1 186 ? -10.012 7.784 2.597 1.00 94.44 186 ARG A C 1
ATOM 1564 O O . ARG A 1 186 ? -10.926 8.437 2.089 1.00 94.44 186 ARG A O 1
ATOM 1571 N N . GLN A 1 187 ? -9.223 6.966 1.900 1.00 94.38 187 GLN A N 1
ATOM 1572 C CA . GLN A 1 187 ? -9.403 6.713 0.469 1.00 94.38 187 GLN A CA 1
ATOM 1573 C C . GLN A 1 187 ? -10.783 6.102 0.189 1.00 94.38 187 GLN A C 1
ATOM 1575 O O . GLN A 1 187 ? -11.513 6.604 -0.669 1.00 94.38 187 GLN A O 1
ATOM 1580 N N . GLU A 1 188 ? -11.187 5.093 0.967 1.00 94.81 188 GLU A N 1
ATOM 1581 C CA . GLU A 1 188 ? -12.488 4.432 0.816 1.00 94.81 188 GLU A CA 1
ATOM 1582 C C . GLU A 1 188 ? -13.666 5.383 1.106 1.00 94.81 188 GLU A C 1
ATOM 1584 O O . GLU A 1 188 ? -14.655 5.426 0.368 1.00 94.81 188 GLU A O 1
ATOM 1589 N N . PHE A 1 189 ? -13.543 6.214 2.144 1.00 94.75 189 PHE A N 1
ATOM 1590 C CA . PHE A 1 189 ? -14.537 7.222 2.499 1.00 94.75 189 PHE A CA 1
ATOM 1591 C C . PHE A 1 189 ? -14.697 8.284 1.406 1.00 94.75 189 PHE A C 1
ATOM 1593 O O . PHE A 1 189 ? -15.820 8.688 1.104 1.00 94.75 189 PHE A O 1
ATOM 1600 N N . ILE A 1 190 ? -13.600 8.737 0.793 1.00 91.94 190 ILE A N 1
ATOM 1601 C CA . ILE A 1 190 ? -13.657 9.675 -0.335 1.00 91.94 190 ILE A CA 1
ATOM 1602 C C . ILE A 1 190 ? -14.317 9.011 -1.542 1.00 91.94 190 ILE A C 1
ATOM 1604 O O . ILE A 1 190 ? -15.183 9.629 -2.146 1.00 91.94 190 ILE A O 1
ATOM 1608 N N . ALA A 1 191 ? -13.952 7.770 -1.870 1.00 92.50 191 ALA A N 1
ATOM 1609 C CA . ALA A 1 191 ? -14.522 7.051 -3.007 1.00 92.50 191 ALA A CA 1
ATOM 1610 C C . ALA A 1 191 ? -16.037 6.820 -2.869 1.00 92.50 191 ALA A C 1
ATOM 1612 O O . ALA A 1 191 ? -16.757 6.915 -3.855 1.00 92.50 191 ALA A O 1
ATOM 1613 N N . THR A 1 192 ? -16.520 6.565 -1.649 1.00 89.06 192 THR A N 1
ATOM 1614 C CA . THR A 1 192 ? -17.944 6.288 -1.378 1.00 89.06 192 T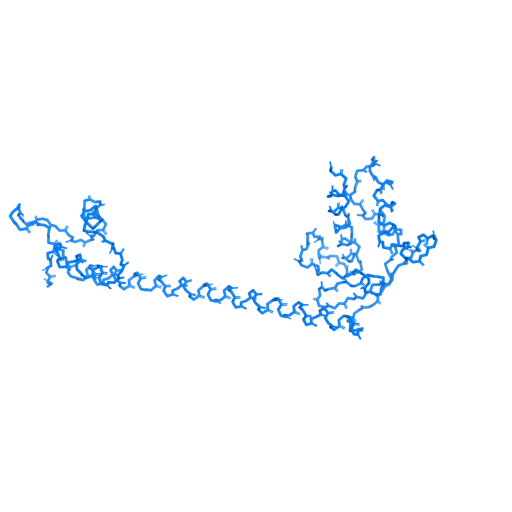HR A CA 1
ATOM 1615 C C . THR A 1 192 ? -18.807 7.557 -1.304 1.00 89.06 192 THR A C 1
ATOM 1617 O O . THR A 1 192 ? -20.022 7.474 -1.424 1.00 89.06 192 THR A O 1
ATOM 1620 N N . ASN A 1 193 ? -18.204 8.730 -1.078 1.00 77.75 193 ASN A N 1
ATOM 1621 C CA . ASN A 1 193 ? -18.911 10.007 -0.886 1.00 77.75 193 ASN A CA 1
ATOM 1622 C C . ASN A 1 193 ? -18.521 11.064 -1.939 1.00 77.75 193 ASN A C 1
ATOM 1624 O O . ASN A 1 193 ? -18.497 12.258 -1.629 1.00 77.75 193 ASN A O 1
ATOM 1628 N N . LYS A 1 194 ? -18.134 10.621 -3.138 1.00 57.47 194 LYS A N 1
ATOM 1629 C CA . LYS A 1 194 ? -18.087 11.452 -4.349 1.00 57.47 194 LYS A CA 1
ATOM 1630 C C . LYS A 1 194 ? -19.453 11.429 -5.017 1.00 57.47 194 LYS A C 1
ATOM 1632 O O . LYS A 1 194 ? -19.836 12.498 -5.532 1.00 57.47 194 LYS A O 1
#

Secondary structure (DSSP, 8-state):
--EEEHHHHHHHHHHTTS-S-HHHHHHHHHTT-STT-EEEETTTEEEEEHHHHHHHHHHHHHHHHHHHHHHHHHHHHHHHHHHHHHHHHHHHHTT--SEEEEEEHHHHHHH----TTTHHHHHHHHIIIIISTTSSS--SEEEEEEETTEEEETTTTEEEEGGGS----SS-HHHHHHHHHHHHHHHHHHHHT-